Protein AF-A0AAW7CHJ3-F1 (afdb_monomer)

Radius of gyration: 22.8 Å; Cα contacts (8 Å, |Δi|>4): 284; chains: 1; bounding box: 54×44×61 Å

Organism: Heyndrickxia coagulans (NCBI:txid1398)

Solvent-accessible surface area (backbone atoms only — not comparable to full-atom values): 11882 Å² total; per-residue (Å²): 129,84,79,82,51,65,68,41,81,52,59,27,89,58,54,40,75,64,50,41,47,49,33,37,74,75,58,63,18,46,64,49,41,46,71,55,45,79,99,47,64,65,41,78,51,89,53,81,35,36,51,27,29,40,43,76,58,45,47,22,30,71,78,72,46,67,43,36,52,76,50,69,44,74,91,79,41,26,38,35,28,33,24,29,62,44,15,86,94,44,50,45,88,94,57,81,73,57,67,70,50,37,40,65,42,32,70,62,41,79,45,40,39,75,48,77,43,53,49,84,82,30,73,79,49,46,86,91,65,34,60,72,27,68,70,39,49,60,63,54,59,56,53,59,55,56,55,52,47,51,50,41,37,36,65,70,48,40,53,73,68,70,87,60,76,60,70,68,51,43,51,55,50,48,49,50,29,48,52,55,49,50,53,50,29,50,52,35,24,77,74,69,80,39,69,56,86,67,91,46,77,73,59,63,64,72,75,108

Structure (mmCIF, N/CA/C/O backbone):
data_AF-A0AAW7CHJ3-F1
#
_entry.id   AF-A0AAW7CHJ3-F1
#
loop_
_atom_site.group_PDB
_atom_site.id
_atom_site.type_symbol
_atom_site.label_atom_id
_atom_site.label_alt_id
_atom_site.label_comp_id
_atom_site.label_asym_id
_atom_site.label_entity_id
_atom_site.label_seq_id
_atom_site.pdbx_PDB_ins_code
_atom_site.Cartn_x
_atom_site.Cartn_y
_atom_site.Cartn_z
_atom_site.occupancy
_atom_site.B_iso_or_equiv
_atom_site.auth_seq_id
_atom_site.auth_comp_id
_atom_site.auth_asym_id
_atom_site.auth_atom_id
_atom_site.pdbx_PDB_model_num
ATOM 1 N N . MET A 1 1 ? -28.303 14.323 8.095 1.00 40.94 1 MET A N 1
ATOM 2 C CA . MET A 1 1 ? -28.101 13.145 7.227 1.00 40.94 1 MET A CA 1
ATOM 3 C C . MET A 1 1 ? -26.691 12.655 7.480 1.00 40.94 1 MET A C 1
ATOM 5 O O . MET A 1 1 ? -25.802 13.496 7.492 1.00 40.94 1 MET A O 1
ATOM 9 N N . ALA A 1 2 ? -26.493 11.375 7.796 1.00 54.06 2 ALA A N 1
ATOM 10 C CA . ALA A 1 2 ? -25.140 10.844 7.953 1.00 54.06 2 ALA A CA 1
ATOM 11 C C . ALA A 1 2 ? -24.418 10.962 6.604 1.00 54.06 2 ALA A C 1
ATOM 13 O O . ALA A 1 2 ? -24.991 10.589 5.581 1.00 54.06 2 ALA A O 1
ATOM 14 N N . GLU A 1 3 ? -23.219 11.544 6.592 1.00 64.38 3 GLU A N 1
ATOM 15 C CA . GLU A 1 3 ? -22.392 11.596 5.386 1.00 64.38 3 GLU A CA 1
ATOM 16 C C . GLU A 1 3 ? -22.156 10.177 4.863 1.00 64.38 3 GLU A C 1
ATOM 18 O O . GLU A 1 3 ? -21.913 9.244 5.633 1.00 64.38 3 GLU A O 1
ATOM 23 N N . GLN A 1 4 ? -22.257 10.011 3.547 1.00 74.62 4 GLN A N 1
ATOM 24 C CA . GLN A 1 4 ? -22.025 8.725 2.911 1.00 74.62 4 GLN A CA 1
ATOM 25 C C . GLN A 1 4 ? -20.540 8.361 3.034 1.00 74.62 4 GLN A C 1
ATOM 27 O O . GLN A 1 4 ? -19.660 9.125 2.640 1.00 74.62 4 GLN A O 1
ATOM 32 N N . LEU A 1 5 ? -20.260 7.191 3.609 1.00 81.56 5 LEU A N 1
ATOM 33 C CA . LEU A 1 5 ? -18.904 6.677 3.784 1.00 81.56 5 LEU A CA 1
ATOM 34 C C . LEU A 1 5 ? -18.335 6.246 2.429 1.00 81.56 5 LEU A C 1
ATOM 36 O O . LEU A 1 5 ? -18.797 5.275 1.843 1.00 81.56 5 LEU A O 1
ATOM 40 N N . SER A 1 6 ? -17.301 6.931 1.941 1.00 86.12 6 SER A N 1
ATOM 41 C CA . SER A 1 6 ? -16.671 6.567 0.661 1.00 86.12 6 SER A CA 1
ATOM 42 C C . SER A 1 6 ? -15.658 5.424 0.794 1.00 86.12 6 SER A C 1
ATOM 44 O O . SER A 1 6 ? -15.563 4.561 -0.080 1.00 86.12 6 SER A O 1
ATOM 46 N N . PHE A 1 7 ? -14.889 5.401 1.889 1.00 89.50 7 PHE A N 1
ATOM 47 C CA . PHE A 1 7 ? -13.768 4.477 2.083 1.00 89.50 7 PHE A CA 1
ATOM 48 C C . PHE A 1 7 ? -13.731 3.917 3.501 1.00 89.50 7 PHE A C 1
ATOM 50 O O . PHE A 1 7 ? -13.954 4.640 4.472 1.00 89.50 7 PHE A O 1
ATOM 57 N N . ILE A 1 8 ? -13.370 2.641 3.618 1.00 89.56 8 ILE A N 1
ATOM 58 C CA . ILE A 1 8 ? -13.157 1.956 4.893 1.00 89.56 8 ILE A CA 1
ATOM 59 C C . ILE A 1 8 ? -11.741 1.407 4.921 1.00 89.56 8 ILE A C 1
ATOM 61 O O . ILE A 1 8 ? -11.360 0.610 4.070 1.00 89.56 8 ILE A O 1
ATOM 65 N N . LEU A 1 9 ? -10.958 1.834 5.909 1.00 90.12 9 LEU A N 1
ATOM 66 C CA . LEU A 1 9 ? -9.586 1.371 6.090 1.00 90.12 9 LEU A CA 1
ATOM 67 C C . LEU A 1 9 ? -9.574 0.111 6.955 1.00 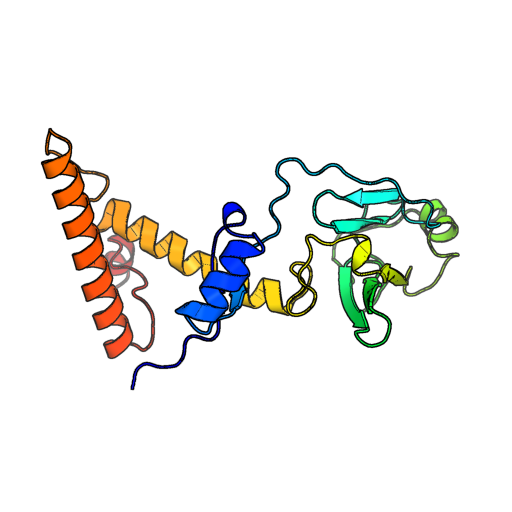90.12 9 LEU A C 1
ATOM 69 O O . LEU A 1 9 ? -10.164 0.096 8.035 1.00 90.12 9 LEU A O 1
ATOM 73 N N . ALA A 1 10 ? -8.856 -0.918 6.518 1.00 89.62 10 ALA A N 1
ATOM 74 C CA . ALA A 1 10 ? -8.697 -2.148 7.285 1.00 89.62 10 ALA A CA 1
ATOM 75 C C . ALA A 1 10 ? -7.283 -2.724 7.168 1.00 89.62 10 ALA A C 1
ATOM 77 O O . ALA A 1 10 ? -6.477 -2.315 6.330 1.00 89.62 10 ALA A O 1
ATOM 78 N N . ASP A 1 11 ? -6.975 -3.688 8.034 1.00 88.44 11 ASP A N 1
ATOM 79 C CA . ASP A 1 11 ? -5.711 -4.414 7.958 1.00 88.44 11 ASP A CA 1
ATOM 80 C C . ASP A 1 11 ? -5.683 -5.399 6.782 1.00 88.44 11 ASP A C 1
ATOM 82 O O . ASP A 1 11 ? -6.725 -5.832 6.292 1.00 88.44 11 ASP A O 1
ATOM 86 N N . GLY A 1 12 ? -4.487 -5.809 6.361 1.00 88.00 12 GLY A N 1
ATOM 87 C CA . GLY A 1 12 ? -4.307 -6.674 5.196 1.00 88.00 12 GLY A CA 1
ATOM 88 C C . GLY A 1 12 ? -5.009 -8.020 5.326 1.00 88.00 12 GLY A C 1
ATOM 89 O O . GLY A 1 12 ? -5.438 -8.583 4.329 1.00 88.00 12 GLY A O 1
ATOM 90 N N . ILE A 1 13 ? -5.227 -8.521 6.546 1.00 89.69 13 ILE A N 1
ATOM 91 C CA . ILE A 1 13 ? -5.997 -9.756 6.762 1.00 89.69 13 ILE A CA 1
ATOM 92 C C . ILE A 1 13 ? -7.433 -9.668 6.224 1.00 89.69 13 ILE A C 1
ATOM 94 O O . ILE A 1 13 ? -7.992 -10.685 5.827 1.00 89.69 13 ILE A O 1
ATOM 98 N N . TYR A 1 14 ? -8.001 -8.460 6.166 1.00 90.38 14 TYR A N 1
ATOM 99 C CA . TYR A 1 14 ? -9.338 -8.216 5.638 1.00 90.38 14 TYR A CA 1
ATOM 100 C C . TYR A 1 14 ? -9.359 -8.082 4.115 1.00 90.38 14 TYR A C 1
ATOM 102 O O . TYR A 1 14 ? -10.440 -7.992 3.541 1.00 90.38 14 TYR A O 1
ATOM 110 N N . GLN A 1 15 ? -8.203 -8.093 3.445 1.00 88.62 15 GLN A N 1
ATOM 111 C CA . GLN A 1 15 ? -8.106 -8.023 1.992 1.00 88.62 15 GLN A CA 1
ATOM 112 C C . GLN A 1 15 ? -8.518 -9.360 1.362 1.00 88.62 15 GLN A C 1
ATOM 114 O O . GLN A 1 15 ? -7.685 -10.164 0.951 1.00 88.62 15 GLN A O 1
ATOM 119 N N . THR A 1 16 ? -9.825 -9.604 1.307 1.00 87.69 16 THR A N 1
ATOM 120 C CA . THR A 1 16 ? -10.421 -10.753 0.622 1.00 87.69 16 THR A CA 1
ATOM 121 C C . THR A 1 16 ? -11.566 -10.296 -0.286 1.00 87.69 16 THR A C 1
ATOM 123 O O . THR A 1 16 ? -12.183 -9.258 -0.010 1.00 87.69 16 THR A O 1
ATOM 126 N N . PRO A 1 17 ? -11.868 -11.034 -1.370 1.00 86.69 17 PRO A N 1
ATOM 127 C CA . PRO A 1 17 ? -12.996 -10.719 -2.247 1.00 86.69 17 PRO A CA 1
ATOM 128 C C . PRO A 1 17 ? -14.333 -10.657 -1.498 1.00 86.69 17 PRO A C 1
ATOM 130 O O . PRO A 1 17 ? -15.170 -9.804 -1.786 1.00 86.69 17 PRO A O 1
ATOM 133 N N . GLU A 1 18 ? -14.516 -11.516 -0.495 1.00 90.50 18 GLU A N 1
ATOM 134 C CA . GLU A 1 18 ? -15.730 -11.577 0.319 1.00 90.50 18 GLU A CA 1
ATOM 135 C C . GLU A 1 18 ? -15.887 -10.307 1.153 1.00 90.50 18 GLU A C 1
ATOM 137 O O . GLU A 1 18 ? -16.947 -9.688 1.134 1.00 90.50 18 GLU A O 1
ATOM 142 N N . ASN A 1 19 ? -14.824 -9.868 1.832 1.00 91.50 19 ASN A N 1
ATOM 143 C CA . ASN A 1 19 ? -14.866 -8.642 2.627 1.00 91.50 19 ASN A CA 1
ATOM 144 C C . ASN A 1 19 ? -15.036 -7.400 1.748 1.00 91.50 19 ASN A C 1
ATOM 146 O O . ASN A 1 19 ? -15.768 -6.487 2.127 1.00 91.50 19 ASN A O 1
ATOM 150 N N . GLN A 1 20 ? -14.407 -7.366 0.567 1.00 88.50 20 GLN A N 1
ATOM 151 C CA . GLN A 1 20 ? -14.634 -6.307 -0.424 1.00 88.50 20 GLN A CA 1
ATOM 152 C C . GLN A 1 20 ? -16.115 -6.226 -0.809 1.00 88.50 20 GLN A C 1
ATOM 154 O O . GLN A 1 20 ? -16.699 -5.142 -0.789 1.00 88.50 20 GLN A O 1
ATOM 159 N N . LYS A 1 21 ? -16.736 -7.376 -1.094 1.00 90.25 21 LYS A N 1
ATOM 160 C CA . LYS A 1 21 ? -18.157 -7.465 -1.431 1.00 90.25 21 LYS A CA 1
ATOM 161 C C . LYS A 1 21 ? -19.048 -7.015 -0.272 1.00 90.25 21 LYS A C 1
ATOM 163 O O . LYS A 1 21 ? -19.860 -6.120 -0.456 1.00 90.25 21 LYS A O 1
ATOM 168 N N . VAL A 1 22 ? -18.850 -7.557 0.930 1.00 92.00 22 VAL A N 1
ATOM 169 C CA . VAL A 1 22 ? -19.642 -7.193 2.120 1.00 92.00 22 VAL A CA 1
ATOM 170 C C . VAL A 1 22 ? -19.528 -5.702 2.438 1.00 92.00 22 VAL A C 1
ATOM 172 O O . VAL A 1 22 ? -20.535 -5.058 2.716 1.00 92.00 22 VAL A O 1
ATOM 175 N N . THR A 1 23 ? -18.326 -5.127 2.360 1.00 91.06 23 THR A N 1
ATOM 176 C CA . THR A 1 23 ? -18.122 -3.690 2.606 1.00 91.06 23 THR A CA 1
ATOM 177 C C . THR A 1 23 ? -18.899 -2.841 1.600 1.00 91.06 23 THR A C 1
ATOM 179 O O . THR A 1 23 ? -19.554 -1.872 1.982 1.00 91.06 23 THR A O 1
ATOM 182 N N . LYS A 1 24 ? -18.881 -3.233 0.323 1.00 89.75 24 LYS A N 1
ATOM 183 C CA . LYS A 1 24 ? -19.624 -2.543 -0.731 1.00 89.75 24 LYS A CA 1
ATOM 184 C C . LYS A 1 24 ? -21.137 -2.685 -0.554 1.0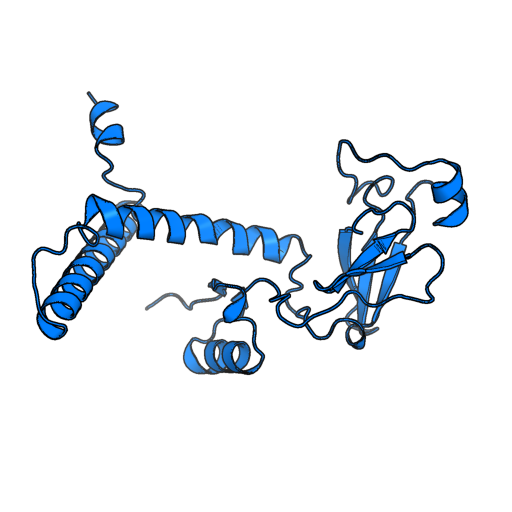0 89.75 24 LYS A C 1
ATOM 186 O O . LYS A 1 24 ? -21.846 -1.690 -0.650 1.00 89.75 24 LYS A O 1
ATOM 191 N N . ASP A 1 25 ? -21.621 -3.888 -0.267 1.00 91.06 25 ASP A N 1
ATOM 192 C CA . ASP A 1 25 ? -23.054 -4.186 -0.203 1.00 91.06 25 ASP A CA 1
ATOM 193 C C . ASP A 1 25 ? -23.708 -3.595 1.058 1.00 91.06 25 ASP A C 1
ATOM 195 O O . ASP A 1 25 ? -24.811 -3.056 0.993 1.00 91.06 25 ASP A O 1
ATOM 199 N N . VAL A 1 26 ? -23.027 -3.667 2.208 1.00 90.62 26 VAL A N 1
ATOM 200 C CA . VAL A 1 26 ? -23.579 -3.255 3.511 1.00 90.62 26 VAL A CA 1
ATOM 201 C C . VAL A 1 26 ? -23.268 -1.799 3.830 1.00 90.62 26 VAL A C 1
ATOM 203 O O . VAL A 1 26 ? -24.133 -1.070 4.310 1.00 90.62 26 VAL A O 1
ATOM 206 N N . LEU A 1 27 ? -22.024 -1.376 3.603 1.00 87.62 27 LEU A N 1
ATOM 207 C CA . LEU A 1 27 ? -21.535 -0.062 4.030 1.00 87.62 27 LEU A CA 1
ATOM 208 C C . LEU A 1 27 ? -21.473 0.938 2.874 1.00 87.62 27 LEU A C 1
ATOM 210 O O . LEU A 1 27 ? -21.157 2.100 3.111 1.00 87.62 27 LEU A O 1
ATOM 214 N N . GLN A 1 28 ? -21.779 0.498 1.644 1.00 90.81 28 GLN A N 1
ATOM 215 C CA . GLN A 1 28 ? -21.754 1.322 0.430 1.00 90.81 28 GLN A CA 1
ATOM 216 C C . GLN A 1 28 ? -20.414 2.045 0.226 1.00 90.81 28 GLN A C 1
ATOM 218 O O . GLN A 1 28 ? -20.359 3.118 -0.372 1.00 90.81 28 GLN A O 1
ATOM 223 N N . ALA A 1 29 ? -19.330 1.429 0.707 1.00 91.19 29 ALA A N 1
ATOM 224 C CA . ALA A 1 29 ? -17.990 1.996 0.753 1.00 91.19 29 ALA A CA 1
ATOM 225 C C . ALA A 1 29 ? -16.966 1.042 0.125 1.00 91.19 29 ALA A C 1
ATOM 227 O O . ALA A 1 29 ? -17.152 -0.178 0.100 1.00 91.19 29 ALA A O 1
ATOM 228 N N . LYS A 1 30 ? -15.838 1.585 -0.346 1.00 91.38 30 LYS A N 1
ATOM 229 C CA . LYS A 1 30 ? -14.710 0.778 -0.835 1.00 91.38 30 LYS A CA 1
ATOM 230 C C . LYS A 1 30 ? -13.806 0.369 0.329 1.00 91.38 30 LYS A C 1
ATOM 232 O O . LYS A 1 30 ? -13.368 1.219 1.107 1.00 91.38 30 LYS A O 1
ATOM 237 N N . LEU A 1 31 ? -13.471 -0.919 0.421 1.00 91.88 31 LEU A N 1
ATOM 238 C CA . LEU A 1 31 ? -12.491 -1.409 1.389 1.00 91.88 31 LEU A CA 1
ATOM 239 C C . LEU A 1 31 ? -11.068 -1.111 0.896 1.00 91.88 31 LEU A C 1
ATOM 241 O O . LEU A 1 31 ? -10.641 -1.561 -0.169 1.00 91.88 31 LEU A O 1
ATOM 245 N N . VAL A 1 32 ? -10.320 -0.378 1.710 1.00 93.31 32 VAL A N 1
ATOM 246 C CA . VAL A 1 32 ? -8.922 -0.011 1.500 1.00 93.31 32 VAL A CA 1
ATOM 247 C C . VAL A 1 32 ? -8.082 -0.818 2.486 1.00 93.31 32 VAL A C 1
ATOM 249 O O . VAL A 1 32 ? -7.933 -0.465 3.658 1.00 93.31 32 VAL A O 1
ATOM 252 N N . ALA A 1 33 ? -7.551 -1.938 2.006 1.00 92.69 33 ALA A N 1
ATOM 253 C CA . ALA A 1 33 ? -6.702 -2.836 2.777 1.00 92.69 33 ALA A CA 1
ATOM 254 C C . ALA A 1 33 ? -5.450 -3.197 1.963 1.00 92.69 33 ALA A C 1
ATOM 256 O O . ALA A 1 33 ? -5.546 -3.383 0.743 1.00 92.69 33 ALA A O 1
ATOM 257 N N . PRO A 1 34 ? -4.269 -3.282 2.600 1.00 93.31 34 PRO A N 1
ATOM 258 C CA . PRO A 1 34 ? -3.039 -3.630 1.913 1.00 93.31 34 PRO A CA 1
ATOM 259 C C . PRO A 1 34 ? -3.084 -5.102 1.509 1.00 93.31 34 PRO A C 1
ATOM 261 O O . PRO A 1 34 ? -3.817 -5.908 2.080 1.00 93.31 34 PRO A O 1
ATOM 264 N N . ILE A 1 35 ? -2.258 -5.469 0.539 1.00 92.62 35 ILE A N 1
ATOM 265 C CA . ILE A 1 35 ? -2.183 -6.849 0.063 1.00 92.62 35 ILE A CA 1
ATOM 266 C C . ILE A 1 35 ? -1.689 -7.753 1.190 1.00 92.62 35 ILE A C 1
ATOM 268 O O . ILE A 1 35 ? -0.641 -7.488 1.784 1.00 92.62 35 ILE A O 1
ATOM 272 N N . ASN A 1 36 ? -2.408 -8.848 1.446 1.00 91.00 36 ASN A N 1
ATOM 273 C CA . ASN A 1 36 ? -1.961 -9.878 2.374 1.00 91.00 36 ASN A CA 1
ATOM 274 C C . ASN A 1 36 ? -0.963 -10.824 1.684 1.00 91.00 36 ASN A C 1
ATOM 276 O O . ASN A 1 36 ? -1.363 -11.607 0.814 1.00 91.00 36 ASN A O 1
ATOM 280 N N . PRO A 1 37 ? 0.329 -10.811 2.063 1.00 88.12 37 PRO A N 1
ATOM 281 C CA . PRO A 1 37 ? 1.321 -11.687 1.454 1.00 88.12 37 PRO A CA 1
ATOM 282 C C . PRO A 1 37 ? 1.287 -13.114 2.019 1.00 88.12 37 PRO A C 1
ATOM 284 O O . PRO A 1 37 ? 2.067 -13.958 1.574 1.00 88.12 37 PRO A O 1
ATOM 287 N N . ARG A 1 38 ? 0.458 -13.397 3.035 1.00 85.25 38 ARG A N 1
ATOM 288 C CA . ARG A 1 38 ? 0.415 -14.715 3.677 1.00 85.25 38 ARG A CA 1
ATOM 289 C C . ARG A 1 38 ? 0.100 -15.786 2.630 1.00 85.25 38 ARG A C 1
ATOM 291 O O . ARG A 1 38 ? -0.812 -15.627 1.827 1.00 85.25 38 ARG A O 1
ATOM 298 N N . ASN A 1 39 ? 0.883 -16.864 2.638 1.00 85.38 39 ASN A N 1
ATOM 299 C CA . ASN A 1 39 ? 0.811 -17.980 1.685 1.00 85.38 39 ASN A CA 1
ATOM 300 C C . ASN A 1 39 ? 1.123 -17.628 0.215 1.00 85.38 39 ASN A C 1
ATOM 302 O O . ASN A 1 39 ? 0.925 -18.469 -0.660 1.00 85.38 39 ASN A O 1
ATOM 306 N N . ARG A 1 40 ? 1.646 -16.430 -0.082 1.00 88.00 40 ARG A N 1
ATOM 307 C CA . ARG A 1 40 ? 2.079 -16.044 -1.434 1.00 88.00 40 ARG A CA 1
ATOM 308 C C . ARG A 1 40 ? 3.596 -16.145 -1.564 1.00 88.00 40 ARG A C 1
ATOM 310 O O . ARG A 1 40 ? 4.336 -15.749 -0.664 1.00 88.00 40 ARG A O 1
ATOM 317 N N . LYS A 1 41 ? 4.049 -16.662 -2.705 1.00 91.69 41 LYS A N 1
ATOM 318 C CA . LYS A 1 41 ? 5.465 -16.753 -3.078 1.00 91.69 41 LYS A CA 1
ATOM 319 C C . LYS A 1 41 ? 5.771 -15.765 -4.196 1.00 91.69 41 LYS A C 1
ATOM 321 O O . LYS A 1 41 ? 4.874 -15.386 -4.950 1.00 91.69 41 LYS A O 1
ATOM 326 N N . ASP A 1 42 ? 7.033 -15.372 -4.287 1.00 93.88 42 ASP A N 1
ATOM 327 C CA . ASP A 1 42 ? 7.536 -14.655 -5.452 1.00 93.88 42 ASP A CA 1
ATOM 328 C C . ASP A 1 42 ? 7.381 -15.551 -6.693 1.00 93.88 42 ASP A C 1
ATOM 330 O O . ASP A 1 42 ? 7.599 -16.763 -6.624 1.00 93.88 42 ASP A O 1
ATOM 334 N N . LYS A 1 43 ? 6.983 -14.956 -7.817 1.00 92.31 43 LYS A N 1
ATOM 335 C CA . LYS A 1 43 ? 6.849 -15.638 -9.104 1.00 92.31 43 LYS A CA 1
ATOM 336 C C . LYS A 1 43 ? 8.017 -15.217 -10.000 1.00 92.31 43 LYS A C 1
ATOM 338 O O . LYS A 1 43 ? 8.155 -14.013 -10.236 1.00 92.31 43 LYS A O 1
ATOM 343 N N . PRO A 1 44 ? 8.852 -16.144 -10.501 1.00 91.25 44 PRO A N 1
ATOM 344 C CA . PRO A 1 44 ? 9.814 -15.795 -11.538 1.00 91.25 44 PRO A CA 1
ATOM 345 C C . PRO A 1 44 ? 9.061 -15.332 -12.788 1.00 91.25 44 PRO A C 1
ATOM 347 O O . PRO A 1 44 ? 7.907 -15.709 -13.006 1.00 91.25 44 PRO A O 1
ATOM 350 N N . THR A 1 45 ? 9.706 -14.506 -13.602 1.00 90.00 45 THR A N 1
ATOM 351 C CA . THR A 1 45 ? 9.145 -14.060 -14.878 1.00 90.00 45 THR A CA 1
ATOM 352 C C . THR A 1 45 ? 10.124 -14.331 -16.007 1.00 90.00 45 THR A C 1
ATOM 354 O O . THR A 1 45 ? 11.332 -14.370 -15.801 1.00 90.00 45 THR A O 1
ATOM 357 N N . THR A 1 46 ? 9.592 -14.533 -17.207 1.00 89.19 46 THR A N 1
ATOM 358 C CA . THR A 1 46 ? 10.373 -14.625 -18.447 1.00 89.19 46 THR A CA 1
ATOM 359 C C . THR A 1 46 ? 10.577 -13.254 -19.093 1.00 89.19 46 THR A C 1
ATOM 361 O O . THR A 1 46 ? 11.244 -13.141 -20.120 1.00 89.19 46 THR A O 1
ATOM 364 N N . ALA A 1 47 ? 9.997 -12.197 -18.514 1.00 90.62 47 ALA A N 1
ATOM 365 C CA . ALA A 1 47 ? 10.133 -10.845 -19.021 1.00 90.62 47 ALA A CA 1
ATOM 366 C C . ALA A 1 47 ? 11.580 -10.357 -18.883 1.00 90.62 47 ALA A C 1
ATOM 368 O O . ALA A 1 47 ? 12.101 -10.207 -17.780 1.00 90.62 47 ALA A O 1
ATOM 369 N N . TRP A 1 48 ? 12.197 -10.040 -20.020 1.00 90.88 48 TRP A N 1
ATOM 370 C CA . TRP A 1 48 ? 13.541 -9.469 -20.089 1.00 90.88 48 TRP A CA 1
ATOM 371 C C . TRP A 1 48 ? 13.713 -8.289 -19.114 1.00 90.88 48 TRP A C 1
ATOM 373 O O . TRP A 1 48 ? 12.827 -7.443 -19.011 1.00 90.88 48 TRP A O 1
ATOM 383 N N . GLY A 1 49 ? 14.828 -8.225 -18.383 1.00 91.62 49 GLY A N 1
ATOM 384 C CA . GLY A 1 49 ? 15.123 -7.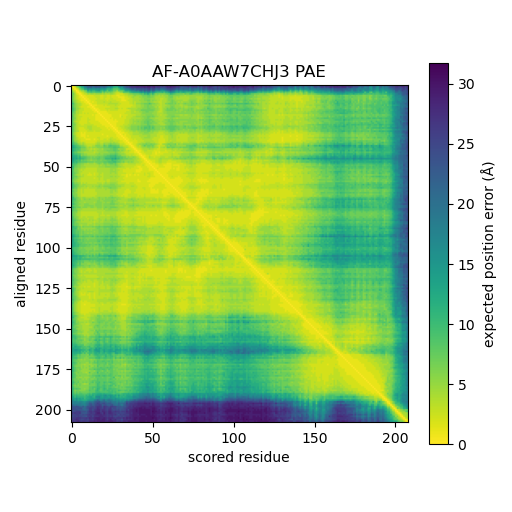147 -17.427 1.00 91.62 49 GLY A CA 1
ATOM 385 C C . GLY A 1 49 ? 14.307 -7.159 -16.124 1.00 91.62 49 GLY A C 1
ATOM 386 O O . GLY A 1 49 ? 14.549 -6.320 -15.250 1.00 91.62 49 GLY A O 1
ATOM 387 N N . ILE A 1 50 ? 13.374 -8.102 -15.954 1.00 95.94 50 ILE A N 1
ATOM 388 C CA . ILE A 1 50 ? 12.617 -8.314 -14.717 1.00 95.94 50 ILE A CA 1
ATOM 389 C C . ILE A 1 50 ? 13.043 -9.651 -14.113 1.00 95.94 50 ILE A C 1
ATOM 391 O O . ILE A 1 50 ? 12.944 -10.689 -14.750 1.00 95.94 50 ILE A O 1
ATOM 395 N N . GLU A 1 51 ? 13.508 -9.627 -12.869 1.00 95.50 51 GLU A N 1
ATOM 396 C CA . GLU A 1 51 ? 13.937 -10.831 -12.153 1.00 95.50 51 GLU A CA 1
ATOM 397 C C . GLU A 1 51 ? 12.720 -11.661 -11.723 1.00 95.50 51 GLU A C 1
ATOM 399 O O . GLU A 1 51 ? 12.646 -12.874 -11.922 1.00 95.50 51 GLU A O 1
ATOM 404 N N . LYS A 1 52 ? 11.737 -10.994 -11.110 1.00 96.38 52 LYS A N 1
ATOM 405 C CA . LYS A 1 52 ? 10.569 -11.644 -10.511 1.00 96.38 52 LYS A CA 1
ATOM 406 C C . LYS A 1 52 ? 9.438 -10.667 -10.246 1.00 96.38 52 LYS A C 1
ATOM 408 O O . LYS A 1 52 ? 9.635 -9.458 -10.166 1.00 96.38 52 LYS A O 1
ATOM 413 N N . ILE A 1 53 ? 8.252 -11.210 -10.018 1.00 96.38 53 ILE A N 1
ATOM 414 C CA . ILE A 1 53 ? 7.130 -10.512 -9.396 1.00 96.38 53 ILE A CA 1
ATOM 415 C C . ILE A 1 53 ? 7.097 -10.954 -7.937 1.00 96.38 53 ILE A C 1
ATOM 417 O O . ILE A 1 53 ? 6.968 -12.143 -7.642 1.00 96.38 53 ILE A O 1
ATOM 421 N N . ASN A 1 54 ? 7.239 -10.014 -7.009 1.00 95.25 54 ASN A N 1
ATOM 422 C CA . ASN A 1 54 ? 7.255 -10.356 -5.592 1.00 95.25 54 ASN A CA 1
ATOM 423 C C . ASN A 1 54 ? 5.869 -10.829 -5.105 1.00 95.25 54 ASN A C 1
ATOM 425 O O . ASN A 1 54 ? 4.845 -10.641 -5.766 1.00 95.25 54 ASN A O 1
ATOM 429 N N . ARG A 1 55 ? 5.810 -11.385 -3.894 1.00 93.88 55 ARG A N 1
ATOM 430 C CA . ARG A 1 55 ? 4.562 -11.835 -3.247 1.00 93.88 55 ARG A CA 1
ATOM 431 C C . ARG A 1 55 ? 3.457 -10.770 -3.116 1.00 93.88 55 ARG A C 1
ATOM 433 O O . ARG A 1 55 ? 2.302 -11.124 -2.889 1.00 93.88 55 ARG A O 1
ATOM 440 N N . TYR A 1 56 ? 3.798 -9.485 -3.234 1.00 93.56 56 TYR A N 1
ATOM 441 C CA . TYR A 1 56 ? 2.854 -8.364 -3.219 1.00 93.56 56 TYR A CA 1
ATOM 442 C C . TYR A 1 56 ? 2.343 -8.000 -4.622 1.00 93.56 56 TYR A C 1
ATOM 444 O O . TYR A 1 56 ? 1.461 -7.163 -4.749 1.00 93.56 56 TYR A O 1
ATOM 452 N N . GLY A 1 57 ? 2.844 -8.630 -5.685 1.00 93.88 57 GLY A N 1
ATOM 453 C CA . GLY A 1 57 ? 2.485 -8.303 -7.066 1.00 93.88 57 GLY A CA 1
ATOM 454 C C . GLY A 1 57 ? 3.281 -7.144 -7.668 1.00 93.88 57 GLY A C 1
ATOM 455 O O . GLY A 1 57 ? 2.879 -6.616 -8.695 1.00 93.88 57 GLY A O 1
ATOM 456 N N . THR A 1 58 ? 4.395 -6.732 -7.059 1.00 96.06 58 THR A N 1
ATOM 457 C CA . THR A 1 58 ? 5.277 -5.701 -7.630 1.00 96.06 58 THR A CA 1
ATOM 458 C C . THR A 1 58 ? 6.409 -6.367 -8.420 1.00 96.06 58 THR A C 1
ATOM 460 O O . THR A 1 58 ? 7.077 -7.252 -7.870 1.00 96.06 58 THR A O 1
ATOM 463 N N . PRO A 1 59 ? 6.677 -5.957 -9.671 1.00 97.00 59 PRO A N 1
ATOM 464 C CA . PRO A 1 59 ? 7.827 -6.444 -10.420 1.00 97.00 59 PRO A CA 1
ATOM 465 C C . PRO A 1 59 ? 9.138 -5.893 -9.842 1.00 97.00 59 PRO A C 1
ATOM 467 O O . PRO A 1 59 ? 9.228 -4.727 -9.448 1.00 97.00 59 PRO A O 1
ATOM 470 N N . ILE A 1 60 ? 10.152 -6.753 -9.788 1.00 97.06 60 ILE A N 1
ATOM 471 C CA . ILE A 1 60 ? 11.517 -6.465 -9.345 1.00 97.06 60 ILE A CA 1
ATOM 472 C C . ILE A 1 60 ? 12.427 -6.553 -10.567 1.00 97.06 60 ILE A C 1
ATOM 474 O O . ILE A 1 60 ? 12.432 -7.576 -11.251 1.00 97.06 60 ILE A O 1
ATOM 478 N N . CYS A 1 61 ? 13.174 -5.492 -10.870 1.00 96.06 61 CYS A N 1
ATOM 479 C CA . CYS A 1 61 ? 14.125 -5.53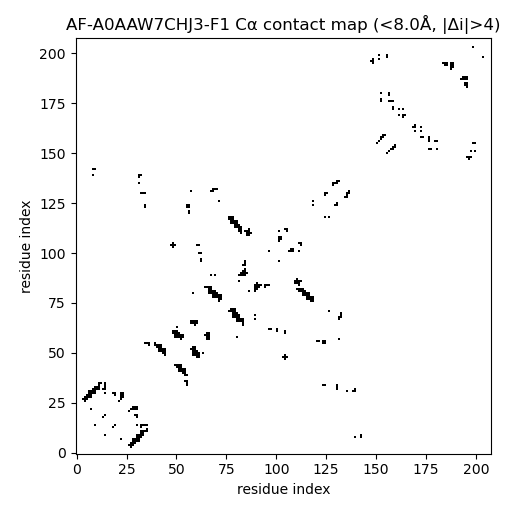0 -11.982 1.00 96.06 61 CYS A CA 1
ATOM 480 C C . CYS A 1 61 ? 15.374 -6.354 -11.630 1.00 96.06 61 CYS A C 1
ATOM 482 O O . CYS A 1 61 ? 15.634 -6.613 -10.460 1.00 96.06 61 CYS A O 1
ATOM 484 N N . ILE A 1 62 ? 16.195 -6.691 -12.626 1.00 95.50 62 ILE A N 1
ATOM 485 C CA . ILE A 1 62 ? 17.464 -7.424 -12.422 1.00 95.50 62 ILE A CA 1
ATOM 486 C C . ILE A 1 62 ? 18.485 -6.705 -11.516 1.00 95.50 62 ILE A C 1
ATOM 488 O O . ILE A 1 62 ? 19.428 -7.319 -11.033 1.00 95.50 62 ILE A O 1
ATOM 492 N N . SER A 1 63 ? 18.297 -5.409 -11.242 1.00 94.38 63 SER A N 1
ATOM 493 C CA . SER A 1 63 ? 19.077 -4.662 -10.240 1.00 94.38 63 SER A CA 1
ATOM 494 C C . SER A 1 63 ? 18.505 -4.752 -8.821 1.00 94.38 63 SER A C 1
ATOM 496 O O . SER A 1 63 ? 18.954 -4.018 -7.947 1.00 94.38 63 SER A O 1
ATOM 498 N N . GLY A 1 64 ? 17.486 -5.583 -8.585 1.00 94.81 64 GLY A N 1
ATOM 499 C CA . GLY A 1 64 ? 16.836 -5.757 -7.284 1.00 94.81 64 GLY A CA 1
ATOM 500 C C . GLY A 1 64 ? 15.858 -4.642 -6.892 1.00 94.81 64 GLY A C 1
ATOM 501 O O . GLY A 1 64 ? 15.303 -4.669 -5.792 1.00 94.81 64 GLY A O 1
ATOM 502 N N . HIS A 1 65 ? 15.605 -3.666 -7.771 1.00 96.12 65 HIS A N 1
ATOM 503 C CA . HIS A 1 65 ? 14.727 -2.532 -7.463 1.00 96.12 65 HIS A CA 1
ATOM 504 C C . HIS A 1 65 ? 13.257 -2.865 -7.709 1.00 96.12 65 HIS A C 1
ATOM 506 O O . HIS A 1 65 ? 12.890 -3.382 -8.768 1.00 96.12 65 HIS A O 1
ATOM 512 N N . LYS A 1 66 ? 12.399 -2.506 -6.747 1.00 96.25 66 LYS A N 1
ATOM 513 C CA . LYS A 1 66 ? 10.938 -2.549 -6.903 1.00 96.25 66 LYS A CA 1
ATOM 514 C C . LYS A 1 66 ? 10.514 -1.492 -7.912 1.00 96.25 66 LYS A C 1
ATOM 516 O O . LYS A 1 66 ? 10.794 -0.318 -7.705 1.00 96.25 66 LYS A O 1
ATOM 521 N N . MET A 1 67 ? 9.841 -1.892 -8.983 1.00 96.25 67 MET A N 1
ATOM 522 C CA . MET A 1 67 ? 9.316 -0.913 -9.930 1.00 96.25 67 MET A CA 1
ATOM 523 C C . MET A 1 67 ? 8.133 -0.144 -9.338 1.00 96.25 67 MET A C 1
ATOM 525 O O . MET A 1 67 ? 7.351 -0.693 -8.560 1.00 96.25 67 MET A O 1
ATOM 529 N N . GLU A 1 68 ? 7.980 1.106 -9.759 1.00 95.88 68 GLU A N 1
ATOM 530 C CA . GLU A 1 68 ? 6.943 2.015 -9.270 1.00 95.88 68 GLU A CA 1
ATOM 531 C C . GLU A 1 68 ? 5.687 1.910 -10.137 1.00 95.88 68 GLU A C 1
ATOM 533 O O . GLU A 1 68 ? 5.787 1.932 -11.365 1.00 95.88 68 GLU A O 1
ATOM 538 N N . LEU A 1 69 ? 4.498 1.807 -9.537 1.00 95.69 69 LEU A N 1
ATOM 539 C CA . LEU A 1 69 ? 3.256 1.793 -10.310 1.00 95.69 69 LEU A CA 1
ATOM 540 C C . LEU A 1 69 ? 2.912 3.213 -10.770 1.00 95.69 69 LEU A C 1
ATOM 542 O O . LEU A 1 69 ? 2.549 4.075 -9.970 1.00 95.69 69 LEU A O 1
ATOM 546 N N . ARG A 1 70 ? 2.944 3.451 -12.082 1.00 93.81 70 ARG A N 1
ATOM 547 C CA . ARG A 1 70 ? 2.587 4.752 -12.660 1.00 93.81 70 ARG A CA 1
ATOM 548 C C . ARG A 1 70 ? 1.088 4.900 -12.899 1.00 93.81 70 ARG A C 1
ATOM 550 O O . ARG A 1 70 ? 0.564 6.009 -12.787 1.00 93.81 70 ARG A O 1
ATOM 557 N N . GLY A 1 71 ? 0.422 3.808 -13.255 1.00 92.69 71 GLY A N 1
ATOM 558 C CA . GLY A 1 71 ? -1.000 3.788 -13.572 1.00 92.69 71 GLY A CA 1
ATOM 559 C C . GLY A 1 71 ? -1.447 2.441 -14.125 1.00 92.69 71 GLY A C 1
ATOM 560 O O . GLY A 1 71 ? -0.692 1.467 -14.112 1.00 92.69 71 GLY A O 1
ATOM 561 N N .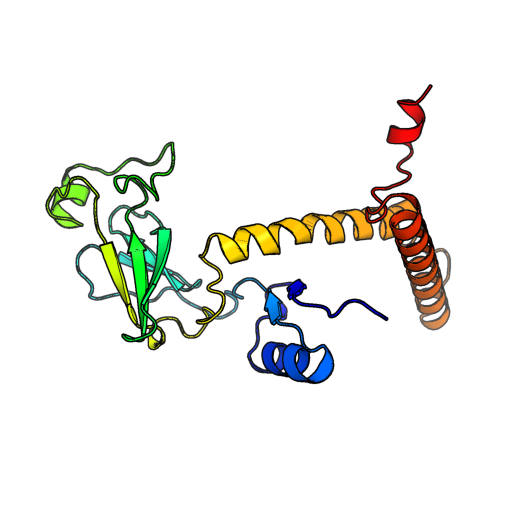 SER A 1 72 ? -2.675 2.397 -14.624 1.00 93.75 72 SER A N 1
ATOM 562 C CA . SER A 1 72 ? -3.249 1.233 -15.289 1.00 93.75 72 SER A CA 1
ATOM 563 C C . SER A 1 72 ? -3.946 1.643 -16.583 1.00 93.75 72 SER A C 1
ATOM 565 O O . SER A 1 72 ? -4.609 2.676 -16.649 1.00 93.75 72 SER A O 1
ATOM 567 N N . ASP A 1 73 ? -3.774 0.825 -17.611 1.00 94.00 73 ASP A N 1
ATOM 568 C CA . ASP A 1 73 ? -4.516 0.869 -18.862 1.00 94.00 73 ASP A CA 1
ATOM 569 C C . ASP A 1 73 ? -5.697 -0.101 -18.732 1.00 94.00 73 ASP A C 1
ATOM 571 O O . ASP A 1 73 ? -5.524 -1.321 -18.746 1.00 94.00 73 ASP A O 1
ATOM 575 N N . ARG A 1 74 ? -6.898 0.446 -18.521 1.00 90.25 74 ARG A N 1
ATOM 576 C CA . ARG A 1 74 ? -8.110 -0.356 -18.299 1.00 90.25 74 ARG A CA 1
ATOM 577 C C . ARG A 1 74 ? -8.648 -0.979 -19.581 1.00 90.25 74 ARG A C 1
ATOM 579 O O . ARG A 1 74 ? -9.275 -2.027 -19.497 1.00 90.25 74 ARG A O 1
ATOM 586 N N . GLU A 1 75 ? -8.394 -0.367 -20.735 1.00 92.00 75 GLU A N 1
ATOM 587 C CA . GLU A 1 75 ? -8.825 -0.908 -22.027 1.00 92.00 75 GLU A CA 1
ATOM 588 C C . GLU A 1 75 ? -8.034 -2.171 -22.367 1.00 92.00 75 GLU A C 1
ATOM 590 O O . GLU A 1 75 ? -8.595 -3.141 -22.868 1.00 92.00 75 GLU A O 1
ATOM 595 N N . LYS A 1 76 ? -6.736 -2.179 -22.041 1.00 92.88 76 LYS A N 1
ATOM 596 C CA . LYS A 1 76 ? -5.853 -3.330 -22.279 1.00 92.88 76 LYS A CA 1
ATOM 597 C C . LYS A 1 76 ? -5.748 -4.291 -21.103 1.00 92.88 76 LYS A C 1
ATOM 599 O O . LYS A 1 76 ? -5.154 -5.350 -21.255 1.00 92.88 76 LYS A O 1
ATOM 604 N N . GLY A 1 77 ? -6.286 -3.929 -19.940 1.00 94.94 77 GLY A N 1
ATOM 605 C CA . GLY A 1 77 ? -6.202 -4.752 -18.736 1.00 94.94 77 GLY A CA 1
ATOM 606 C C . GLY A 1 77 ? -4.788 -4.833 -18.149 1.00 94.94 77 GLY A C 1
ATOM 607 O O . GLY A 1 77 ? -4.383 -5.898 -17.688 1.00 94.94 77 GLY A O 1
ATOM 608 N N . GLN A 1 78 ? -4.012 -3.742 -18.202 1.00 96.38 78 GLN A N 1
ATOM 609 C CA . GLN A 1 78 ? -2.583 -3.744 -17.864 1.00 96.38 78 GLN A CA 1
ATOM 610 C C . GLN A 1 78 ? -2.199 -2.711 -16.804 1.00 96.38 78 GLN A C 1
ATOM 612 O O . GLN A 1 78 ? -2.585 -1.547 -16.863 1.00 96.38 78 GLN A O 1
ATOM 617 N N . TYR A 1 79 ? -1.350 -3.102 -15.859 1.00 96.56 79 TYR A N 1
ATOM 618 C CA . TYR A 1 79 ? -0.601 -2.192 -14.999 1.00 96.56 79 TYR A CA 1
ATOM 619 C C . TYR A 1 79 ? 0.635 -1.659 -15.724 1.00 96.56 79 TYR A C 1
ATOM 621 O O . TYR A 1 79 ? 1.292 -2.386 -16.469 1.00 96.56 79 TYR A O 1
ATOM 629 N N . ILE A 1 80 ? 0.982 -0.398 -15.470 1.00 96.25 80 ILE A N 1
ATOM 630 C CA . ILE A 1 80 ? 2.159 0.268 -16.030 1.00 96.25 80 ILE A CA 1
ATOM 631 C C . ILE A 1 80 ? 3.129 0.572 -14.892 1.00 96.25 80 ILE A C 1
ATOM 633 O O . ILE A 1 80 ? 2.890 1.468 -14.082 1.00 96.25 80 ILE A O 1
ATOM 637 N N . TYR A 1 81 ? 4.237 -0.158 -14.861 1.00 96.56 81 TYR A N 1
ATOM 638 C CA . TYR A 1 81 ? 5.323 0.013 -13.906 1.00 96.56 81 TYR A CA 1
ATOM 639 C C . TYR A 1 81 ? 6.510 0.735 -14.542 1.00 96.56 81 TYR A C 1
ATOM 641 O O . TYR A 1 81 ? 6.843 0.494 -15.702 1.00 96.56 81 TYR A O 1
ATOM 649 N N . THR A 1 82 ? 7.187 1.598 -13.791 1.00 96.56 82 THR A N 1
ATOM 650 C CA . THR A 1 82 ? 8.332 2.377 -14.278 1.00 96.56 82 THR A CA 1
ATOM 651 C C . THR A 1 82 ? 9.565 2.210 -13.395 1.00 96.56 82 THR A C 1
ATOM 653 O O . THR A 1 82 ? 9.493 1.818 -12.228 1.00 96.56 82 THR A O 1
ATOM 656 N N . CYS A 1 83 ? 10.735 2.454 -13.985 1.00 96.44 83 CYS A N 1
ATOM 657 C CA . CYS A 1 83 ? 12.017 2.351 -13.301 1.00 96.44 83 CYS A CA 1
ATOM 658 C C . CYS A 1 83 ? 12.150 3.410 -12.190 1.00 96.44 83 CYS A C 1
ATOM 660 O O . CYS A 1 83 ? 12.089 4.600 -12.499 1.00 96.44 83 CYS A O 1
ATOM 662 N N . PRO A 1 84 ? 12.438 3.024 -10.935 1.00 96.06 84 PRO A N 1
ATOM 663 C CA . PRO A 1 84 ? 12.527 3.972 -9.827 1.00 96.06 84 PRO A CA 1
ATOM 664 C C . PRO A 1 84 ? 13.866 4.731 -9.777 1.00 96.06 84 PRO A C 1
ATOM 666 O O . PRO A 1 84 ? 14.061 5.579 -8.918 1.00 96.06 84 PRO A O 1
ATOM 669 N N . VAL A 1 85 ? 14.818 4.425 -10.667 1.00 95.75 85 VAL A N 1
ATOM 670 C CA . VAL A 1 85 ? 16.149 5.066 -10.689 1.00 95.75 85 VAL A CA 1
ATOM 671 C C . VAL A 1 85 ? 16.208 6.198 -11.715 1.00 95.75 85 VAL A C 1
ATOM 673 O O . VAL A 1 85 ? 16.731 7.276 -11.438 1.00 95.75 85 VAL A O 1
ATOM 676 N N . PHE A 1 86 ? 15.668 5.953 -12.910 1.00 94.56 86 PHE A N 1
ATOM 677 C CA . PHE A 1 86 ? 15.848 6.835 -14.067 1.00 94.56 86 PHE A CA 1
ATOM 678 C C . PHE A 1 86 ? 14.570 7.547 -14.509 1.00 94.56 86 PHE A C 1
ATOM 680 O O . PHE A 1 86 ? 14.648 8.601 -15.137 1.00 94.56 86 PHE A O 1
ATOM 687 N N . HIS A 1 87 ? 13.388 7.009 -14.199 1.00 94.88 87 HIS A N 1
ATOM 688 C CA . HIS A 1 87 ? 12.149 7.599 -14.688 1.00 94.88 87 HIS A CA 1
ATOM 689 C C . HIS A 1 87 ? 11.846 8.908 -13.931 1.00 94.88 87 HIS A C 1
ATOM 691 O O . HIS A 1 87 ? 11.678 8.860 -12.713 1.00 94.88 87 HIS A O 1
ATOM 697 N N . PRO A 1 88 ? 11.684 10.064 -14.604 1.00 91.06 88 PRO A N 1
ATOM 698 C CA . PRO A 1 88 ? 11.587 11.372 -13.940 1.00 91.06 88 PRO A CA 1
ATOM 699 C C . PRO A 1 88 ? 10.504 11.467 -12.859 1.00 91.06 88 PRO A C 1
ATOM 701 O O . PRO A 1 88 ? 10.727 12.042 -11.801 1.00 91.06 88 PRO A O 1
ATOM 704 N N . ASN A 1 89 ? 9.344 10.848 -13.099 1.00 88.75 89 ASN A N 1
ATOM 705 C CA . ASN A 1 89 ? 8.191 10.907 -12.190 1.00 88.75 89 ASN A CA 1
ATOM 706 C C . ASN A 1 89 ? 8.124 9.755 -11.177 1.00 88.75 89 ASN A C 1
ATOM 708 O O . ASN A 1 89 ? 7.156 9.667 -10.431 1.00 88.75 89 ASN A O 1
ATOM 712 N N . ALA A 1 90 ? 9.086 8.834 -11.213 1.00 90.25 90 ALA A N 1
ATOM 713 C CA . ALA A 1 90 ? 9.152 7.694 -10.296 1.00 90.25 90 ALA A CA 1
ATOM 714 C C . ALA A 1 90 ? 10.523 7.579 -9.617 1.00 90.25 90 ALA A C 1
ATOM 716 O O . ALA A 1 90 ? 10.784 6.606 -8.916 1.00 90.25 90 ALA A O 1
ATOM 717 N N . LYS A 1 91 ? 11.403 8.559 -9.846 1.00 92.44 91 LYS A N 1
ATOM 718 C CA . LYS A 1 91 ? 12.759 8.569 -9.325 1.00 92.44 91 LYS A CA 1
ATOM 719 C C . LYS A 1 91 ? 12.724 8.635 -7.802 1.00 92.44 91 LYS A C 1
ATOM 721 O O . LYS A 1 91 ? 12.142 9.555 -7.236 1.00 92.44 91 LYS A O 1
ATOM 726 N N . GLN A 1 92 ? 13.382 7.679 -7.164 1.00 91.62 92 GLN A N 1
ATOM 727 C CA . GLN A 1 92 ? 13.569 7.627 -5.723 1.00 91.62 92 GLN A CA 1
ATOM 728 C C . GLN A 1 92 ? 15.013 8.008 -5.395 1.00 91.62 92 GLN A C 1
ATOM 730 O O . GLN A 1 92 ? 15.961 7.566 -6.051 1.00 91.62 92 GLN A O 1
ATOM 735 N N . GLU A 1 93 ? 15.184 8.860 -4.389 1.00 90.75 93 GLU A N 1
ATOM 736 C CA . GLU A 1 93 ? 16.507 9.269 -3.928 1.00 90.75 93 GLU A CA 1
ATOM 737 C C . GLU A 1 93 ? 17.261 8.088 -3.304 1.00 90.75 93 GLU A C 1
ATOM 739 O O . GLU A 1 93 ? 16.676 7.212 -2.670 1.00 90.75 93 GLU A O 1
ATOM 744 N N . GLY A 1 94 ? 18.580 8.053 -3.501 1.00 90.12 94 GLY A N 1
ATOM 745 C CA . GLY A 1 94 ? 19.447 7.013 -2.942 1.00 90.12 94 GLY A CA 1
ATOM 746 C C . GLY A 1 94 ? 19.464 5.685 -3.705 1.00 90.12 94 GLY A C 1
ATOM 747 O O . GLY A 1 94 ? 20.299 4.838 -3.393 1.00 90.12 94 GLY A O 1
ATOM 748 N N . LEU A 1 95 ? 18.622 5.493 -4.728 1.00 93.12 95 LEU A N 1
ATOM 749 C CA . LEU A 1 95 ? 18.723 4.321 -5.599 1.00 93.12 95 LEU A CA 1
ATOM 750 C C . LEU A 1 95 ? 19.751 4.535 -6.713 1.00 93.12 95 LEU A C 1
ATOM 752 O O . LEU A 1 95 ? 19.762 5.560 -7.395 1.00 93.12 95 LEU A O 1
ATOM 756 N N . THR A 1 96 ? 20.583 3.523 -6.943 1.00 92.94 96 THR A N 1
ATOM 757 C CA . THR A 1 96 ? 21.578 3.493 -8.020 1.00 92.94 96 THR A CA 1
ATOM 758 C C . THR A 1 96 ? 21.416 2.227 -8.855 1.00 92.94 96 THR A C 1
ATOM 760 O O . THR A 1 96 ? 20.979 1.186 -8.365 1.00 92.94 96 THR A O 1
ATOM 763 N N . CYS A 1 97 ? 21.734 2.305 -10.146 1.00 93.88 97 CYS A N 1
ATOM 764 C CA . CYS A 1 97 ? 21.686 1.160 -11.051 1.00 93.88 97 CYS A CA 1
ATOM 765 C C . CYS A 1 97 ? 23.075 0.948 -11.666 1.00 93.88 97 CYS A C 1
ATOM 767 O O . CYS A 1 97 ? 23.598 1.894 -12.262 1.00 93.88 97 CYS A O 1
ATOM 769 N N . PRO A 1 98 ? 23.674 -0.252 -11.551 1.00 93.50 98 PRO A N 1
ATOM 770 C CA . PRO A 1 98 ? 24.917 -0.566 -12.249 1.00 93.50 98 PRO A CA 1
ATOM 771 C C . PRO A 1 98 ? 24.764 -0.386 -13.763 1.00 93.50 98 PRO A C 1
ATOM 773 O O . PRO A 1 98 ? 23.732 -0.754 -14.322 1.00 93.50 98 PRO A O 1
ATOM 776 N N . LEU A 1 99 ? 25.800 0.123 -14.439 1.00 90.75 99 LEU A N 1
ATOM 777 C CA . LEU A 1 99 ? 25.769 0.343 -15.894 1.00 90.75 99 LEU A CA 1
ATOM 778 C C . LEU A 1 99 ? 25.493 -0.949 -16.677 1.00 90.75 99 LEU A C 1
ATOM 780 O O . LEU A 1 99 ? 24.713 -0.927 -17.625 1.00 90.75 99 LEU A O 1
ATOM 784 N N . ALA A 1 100 ? 26.066 -2.077 -16.241 1.00 92.69 100 ALA A N 1
ATOM 785 C CA . ALA A 1 100 ? 25.811 -3.388 -16.841 1.00 92.69 100 ALA A CA 1
ATOM 786 C C . ALA A 1 100 ? 24.315 -3.743 -16.791 1.00 92.69 100 ALA A C 1
ATOM 788 O O . ALA A 1 100 ? 23.705 -4.022 -17.820 1.00 92.69 100 ALA A O 1
ATOM 789 N N . ASN A 1 101 ? 23.692 -3.608 -15.619 1.00 93.31 101 ASN A N 1
ATOM 790 C CA . ASN A 1 101 ? 22.266 -3.871 -15.459 1.00 93.31 101 ASN A CA 1
ATOM 791 C C . ASN A 1 101 ? 21.395 -2.821 -16.160 1.00 93.31 101 ASN A C 1
ATOM 793 O O . ASN A 1 101 ? 20.280 -3.125 -16.561 1.00 93.31 101 ASN A O 1
ATOM 797 N N . HIS A 1 102 ? 21.852 -1.575 -16.308 1.00 91.88 102 HIS A N 1
ATOM 798 C CA . HIS A 1 102 ? 21.132 -0.544 -17.065 1.00 91.88 102 HIS A CA 1
ATOM 799 C C . HIS A 1 102 ? 21.102 -0.868 -18.568 1.00 91.88 102 HIS A C 1
ATOM 801 O O . HIS A 1 102 ? 20.055 -0.725 -19.208 1.00 91.88 102 HIS A O 1
ATOM 807 N N . ALA A 1 103 ? 22.210 -1.379 -19.112 1.00 91.69 103 ALA A N 1
ATOM 808 C CA . ALA A 1 103 ? 22.274 -1.907 -20.472 1.00 91.69 103 ALA A CA 1
ATOM 809 C C . ALA A 1 103 ? 21.403 -3.167 -20.624 1.00 91.6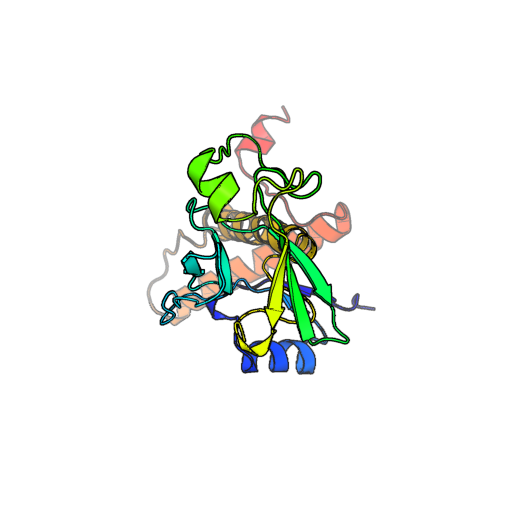9 103 ALA A C 1
ATOM 811 O O . ALA A 1 103 ? 20.579 -3.241 -21.530 1.00 91.69 103 ALA A O 1
ATOM 812 N N . GLU A 1 104 ? 21.496 -4.117 -19.693 1.00 92.75 104 GLU A N 1
ATOM 813 C CA . GLU A 1 104 ? 20.751 -5.378 -19.766 1.00 92.75 104 GLU A CA 1
ATOM 814 C C . GLU A 1 104 ? 19.250 -5.232 -19.455 1.00 92.75 104 GLU A C 1
ATOM 816 O O . GLU A 1 104 ? 18.438 -5.962 -19.998 1.00 92.75 104 GLU A O 1
ATOM 821 N N . CYS A 1 105 ? 18.830 -4.298 -18.601 1.00 92.19 105 CYS A N 1
ATOM 822 C CA . CYS A 1 105 ? 17.421 -4.150 -18.210 1.00 92.19 105 CYS A CA 1
ATOM 823 C C . CYS A 1 105 ? 16.625 -3.271 -19.181 1.00 92.19 105 CYS A C 1
ATOM 825 O O . CYS A 1 105 ? 15.426 -3.480 -19.403 1.00 92.19 105 CYS A O 1
ATOM 827 N N . CYS A 1 106 ? 17.269 -2.230 -19.706 1.00 91.38 106 CYS A N 1
ATOM 828 C CA . CYS A 1 106 ? 16.599 -1.179 -20.466 1.00 91.38 106 CYS A CA 1
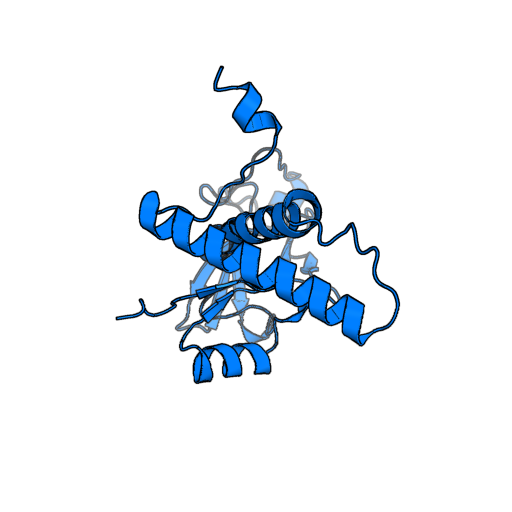ATOM 829 C C . CYS A 1 106 ? 17.430 -0.615 -21.615 1.00 91.38 106 CYS A C 1
ATOM 831 O O . CYS A 1 106 ? 17.120 0.474 -22.090 1.00 91.38 106 CYS A O 1
ATOM 833 N N . ASN A 1 107 ? 18.451 -1.338 -22.079 1.00 89.81 107 ASN A N 1
ATOM 834 C CA . ASN A 1 107 ? 19.256 -0.970 -23.245 1.00 89.81 107 ASN A CA 1
ATOM 835 C C . ASN A 1 107 ? 19.787 0.476 -23.184 1.00 89.81 107 ASN A C 1
ATOM 837 O O . ASN A 1 107 ? 19.759 1.202 -24.174 1.00 89.81 107 ASN A O 1
ATOM 841 N N . GLY A 1 108 ? 20.172 0.937 -21.988 1.00 85.31 108 GLY A N 1
ATOM 842 C CA . GLY A 1 108 ? 20.669 2.300 -21.779 1.00 85.31 108 GLY A CA 1
ATOM 843 C C . GLY A 1 108 ? 19.615 3.411 -21.889 1.00 85.31 108 GLY A C 1
ATOM 844 O O . GLY A 1 108 ? 19.977 4.583 -21.976 1.00 85.31 108 GLY A O 1
ATOM 845 N N . ALA A 1 109 ? 18.315 3.093 -21.876 1.00 91.00 109 ALA A N 1
ATOM 846 C CA . ALA A 1 109 ? 17.252 4.091 -21.982 1.00 91.00 109 ALA A CA 1
ATOM 847 C C . ALA A 1 109 ? 17.348 5.158 -20.876 1.00 91.00 109 ALA A C 1
ATOM 849 O O . ALA A 1 109 ? 17.411 4.838 -19.684 1.00 91.00 109 ALA A O 1
ATOM 850 N N . ALA A 1 110 ? 17.273 6.433 -21.274 1.00 91.25 110 ALA A N 1
ATOM 851 C CA . ALA A 1 110 ? 17.437 7.580 -20.377 1.00 91.25 110 ALA A CA 1
ATOM 852 C C . ALA A 1 110 ? 16.390 7.641 -19.251 1.00 91.25 110 ALA A C 1
ATOM 854 O O . ALA A 1 110 ? 16.700 8.073 -18.148 1.00 91.25 110 ALA A O 1
ATOM 855 N N . GLN A 1 111 ? 15.160 7.185 -19.510 1.00 92.12 111 GLN A N 1
ATOM 856 C CA . GLN A 1 111 ? 14.075 7.137 -18.517 1.00 92.12 111 GLN A CA 1
ATOM 857 C C . GLN A 1 111 ? 13.958 5.761 -17.833 1.00 92.12 111 GLN A C 1
ATOM 859 O O . GLN A 1 111 ? 13.051 5.530 -17.032 1.00 92.12 111 GLN A O 1
ATOM 864 N N . GLY A 1 112 ? 14.874 4.838 -18.141 1.00 93.94 112 GLY A N 1
ATOM 865 C CA . GLY A 1 112 ? 14.816 3.450 -17.704 1.00 93.94 112 GLY A CA 1
ATOM 866 C C . GLY A 1 112 ? 13.648 2.672 -18.315 1.00 93.94 112 GLY A C 1
ATOM 867 O O . GLY A 1 112 ? 13.009 3.090 -19.280 1.00 93.94 112 GLY A O 1
ATOM 868 N N . ARG A 1 113 ? 13.383 1.492 -17.751 1.00 94.12 113 ARG A N 1
ATOM 869 C CA . ARG A 1 113 ? 12.343 0.578 -18.233 1.00 94.12 113 ARG A CA 1
ATOM 870 C C . ARG A 1 113 ? 10.932 1.064 -17.892 1.00 94.12 113 ARG A C 1
ATOM 872 O O . ARG A 1 113 ? 10.663 1.447 -16.752 1.00 94.12 113 ARG A O 1
ATOM 879 N N . VAL A 1 114 ? 10.018 0.903 -18.848 1.00 95.44 114 VAL A N 1
ATOM 880 C CA . VAL A 1 114 ? 8.570 0.846 -18.614 1.00 95.44 114 VAL A CA 1
ATOM 881 C C . VAL A 1 114 ? 8.125 -0.597 -18.825 1.00 95.44 114 VAL A C 1
ATOM 883 O O . VAL A 1 114 ? 8.369 -1.176 -19.881 1.00 95.44 114 VAL A O 1
A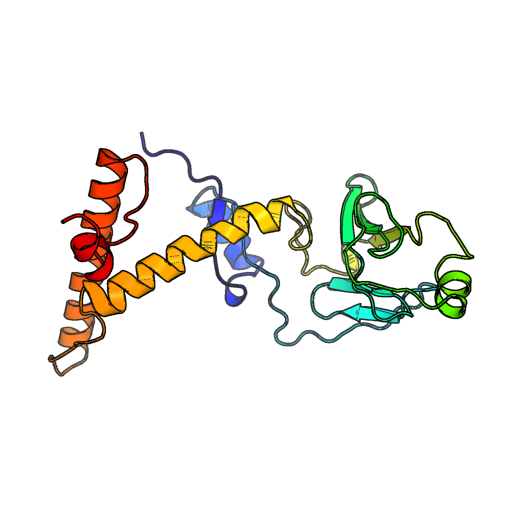TOM 886 N N . PHE A 1 115 ? 7.510 -1.195 -17.814 1.00 95.56 115 PHE A N 1
ATOM 887 C CA . PHE A 1 115 ? 7.052 -2.575 -17.836 1.00 95.56 115 PHE A CA 1
ATOM 888 C C . PHE A 1 115 ? 5.530 -2.619 -17.736 1.00 95.56 115 PHE A C 1
ATOM 890 O O . PHE A 1 115 ? 4.947 -2.033 -16.824 1.00 95.56 115 PHE A O 1
ATOM 897 N N . ARG A 1 116 ? 4.890 -3.305 -18.684 1.00 95.69 116 ARG A N 1
ATOM 898 C CA . ARG A 1 116 ? 3.445 -3.537 -18.678 1.00 95.69 116 ARG A CA 1
ATOM 899 C C . ARG A 1 116 ? 3.161 -4.957 -18.215 1.00 95.69 116 ARG A C 1
ATOM 901 O O . ARG A 1 116 ? 3.826 -5.884 -18.666 1.00 95.69 116 ARG A O 1
ATOM 908 N N . MET A 1 117 ? 2.206 -5.097 -17.308 1.00 95.06 117 MET A N 1
ATOM 909 C CA . MET A 1 117 ? 1.840 -6.364 -16.682 1.00 95.06 117 MET A CA 1
ATOM 910 C C . MET A 1 117 ? 0.326 -6.525 -16.737 1.00 95.06 117 MET A C 1
ATOM 912 O O . MET A 1 117 ? -0.379 -5.633 -16.276 1.00 95.06 117 MET A O 1
ATOM 916 N N . ASP A 1 118 ? -0.172 -7.645 -17.250 1.00 95.25 118 ASP A N 1
ATOM 917 C CA . ASP A 1 118 ? -1.613 -7.914 -17.273 1.00 95.25 118 ASP A CA 1
ATOM 918 C C . ASP A 1 118 ? -2.165 -8.081 -15.848 1.00 95.25 118 ASP A C 1
ATOM 920 O O . ASP A 1 118 ? -1.491 -8.639 -14.974 1.00 95.25 118 ASP A O 1
ATOM 924 N N . PHE A 1 119 ? -3.399 -7.629 -15.609 1.00 94.38 119 PHE A N 1
ATOM 925 C CA . PHE A 1 119 ? -4.059 -7.727 -14.298 1.00 94.38 119 PHE A CA 1
ATOM 926 C C . PHE A 1 119 ? -4.114 -9.173 -13.779 1.00 94.38 119 PHE A C 1
ATOM 928 O O . PHE A 1 119 ? -3.912 -9.420 -12.588 1.00 94.38 119 PHE A O 1
ATOM 935 N N . ASP A 1 120 ? -4.277 -10.141 -14.682 1.00 92.62 120 ASP A N 1
ATOM 936 C CA . ASP A 1 120 ? -4.363 -11.568 -14.358 1.00 92.62 120 ASP A CA 1
ATOM 937 C C . ASP A 1 120 ? -3.065 -12.143 -13.769 1.00 92.62 120 ASP A C 1
ATOM 939 O O . ASP A 1 120 ? -3.084 -13.160 -13.069 1.00 92.62 120 ASP A O 1
ATOM 943 N N . GLN A 1 121 ? -1.915 -11.496 -13.991 1.00 91.25 121 GLN A N 1
ATOM 944 C CA . GLN A 1 121 ? -0.653 -11.942 -13.392 1.00 91.25 121 GLN A CA 1
ATOM 945 C C . GLN A 1 121 ? -0.615 -11.684 -11.877 1.00 91.25 121 GLN A C 1
ATOM 947 O O . GLN A 1 121 ? 0.062 -12.410 -11.124 1.00 91.25 121 GLN A O 1
ATOM 952 N N . THR A 1 122 ? -1.371 -10.684 -11.415 1.00 91.38 122 THR A N 1
ATOM 953 C CA . THR A 1 122 ? -1.407 -10.207 -10.030 1.00 91.38 122 THR A CA 1
ATOM 954 C C . THR A 1 122 ? -2.843 -10.027 -9.521 1.00 91.38 122 THR A C 1
ATOM 956 O O . THR A 1 122 ? -3.207 -8.943 -9.071 1.00 91.38 122 THR A O 1
ATOM 959 N N . PRO A 1 123 ? -3.642 -11.112 -9.440 1.00 89.06 123 PRO A N 1
ATOM 960 C CA . PRO A 1 123 ? -5.058 -11.048 -9.049 1.00 89.06 123 PRO A CA 1
ATOM 961 C C . PRO A 1 123 ? -5.282 -10.548 -7.612 1.00 89.06 123 PRO A C 1
ATOM 963 O O . PRO A 1 123 ? -6.402 -10.263 -7.205 1.00 89.06 123 PRO A O 1
ATOM 966 N N . GLN A 1 124 ? -4.223 -10.476 -6.801 1.00 88.69 124 GLN A N 1
ATOM 967 C CA . GLN A 1 124 ? -4.269 -9.881 -5.470 1.00 88.69 124 GLN A CA 1
ATOM 968 C C . GLN A 1 124 ? -4.286 -8.349 -5.461 1.00 88.69 124 GLN A C 1
ATOM 970 O O . GLN A 1 124 ? -4.594 -7.773 -4.418 1.00 88.69 124 GLN A O 1
ATOM 975 N N . VAL A 1 125 ? -3.901 -7.701 -6.561 1.00 91.19 125 VAL A N 1
ATOM 976 C CA . VAL A 1 125 ? -3.916 -6.244 -6.696 1.00 91.19 125 VAL A CA 1
ATOM 977 C C . VAL A 1 125 ? -5.315 -5.834 -7.149 1.00 91.19 125 VAL A C 1
ATOM 979 O O . VAL A 1 125 ? -5.889 -6.438 -8.049 1.00 91.19 125 VAL A O 1
ATOM 982 N N . ASP A 1 126 ? -5.894 -4.829 -6.501 1.00 90.00 126 ASP A N 1
ATOM 983 C CA . ASP A 1 126 ? -7.202 -4.304 -6.893 1.00 90.00 126 ASP A CA 1
ATOM 984 C C . ASP A 1 126 ? -7.058 -3.490 -8.192 1.00 90.00 126 ASP A C 1
ATOM 986 O O . ASP A 1 126 ? -6.130 -2.697 -8.353 1.00 90.00 126 ASP A O 1
ATOM 990 N N . VAL A 1 127 ? -7.950 -3.709 -9.155 1.00 89.94 127 VAL A N 1
ATOM 991 C CA . VAL A 1 127 ? -7.918 -3.024 -10.458 1.00 89.94 127 VAL A CA 1
ATOM 992 C C . VAL A 1 127 ? -8.423 -1.582 -10.356 1.00 89.94 127 VAL A C 1
ATOM 994 O O . VAL A 1 127 ? -7.910 -0.686 -11.031 1.00 89.94 127 VAL A O 1
ATOM 997 N N . GLU A 1 128 ? -9.424 -1.336 -9.512 1.00 88.25 128 GLU A N 1
ATOM 998 C CA . GLU A 1 128 ? -10.030 -0.016 -9.328 1.00 88.25 128 GLU A CA 1
ATOM 999 C C . GLU A 1 128 ? -9.150 0.881 -8.460 1.00 88.25 128 GLU A C 1
ATOM 1001 O O . GLU A 1 128 ? -8.964 2.057 -8.783 1.00 88.25 128 GLU A O 1
ATOM 1006 N N . LEU A 1 129 ? -8.595 0.316 -7.383 1.00 90.75 129 LEU A N 1
ATOM 1007 C CA . LEU A 1 129 ? -7.716 1.005 -6.441 1.00 90.75 129 LEU A CA 1
ATOM 1008 C C . LEU A 1 129 ? -6.436 0.188 -6.185 1.00 90.75 129 LEU A C 1
ATOM 1010 O O . LEU A 1 129 ? -6.291 -0.411 -5.115 1.00 90.75 129 LEU A O 1
ATOM 1014 N N . PRO A 1 130 ? -5.489 0.172 -7.141 1.00 93.38 130 PRO A N 1
ATOM 1015 C CA . PRO A 1 130 ? -4.259 -0.595 -7.004 1.00 93.38 130 PRO A CA 1
ATOM 1016 C C . PRO A 1 130 ? -3.475 -0.185 -5.760 1.00 93.38 130 PRO A C 1
ATOM 1018 O O . PRO A 1 130 ? -3.162 0.991 -5.567 1.00 93.38 130 PRO A O 1
ATOM 1021 N N . GLN A 1 131 ? -3.110 -1.164 -4.932 1.00 93.62 131 GLN A N 1
ATOM 1022 C CA . GLN A 1 131 ? -2.477 -0.919 -3.633 1.00 93.62 131 GLN A CA 1
ATOM 1023 C C . GLN A 1 131 ? -1.066 -0.334 -3.747 1.00 93.62 131 GLN A C 1
ATOM 1025 O O . GLN A 1 131 ? -0.577 0.289 -2.811 1.00 93.62 131 GLN A O 1
ATOM 1030 N N . HIS A 1 132 ? -0.422 -0.518 -4.900 1.00 93.12 132 HIS A N 1
ATOM 1031 C CA . HIS A 1 132 ? 0.886 0.064 -5.212 1.00 93.12 132 HIS A CA 1
ATOM 1032 C C . HIS A 1 132 ? 0.787 1.501 -5.735 1.00 93.12 132 HIS A C 1
ATOM 1034 O O . HIS A 1 132 ? 1.803 2.100 -6.057 1.00 93.12 132 HIS A O 1
ATOM 1040 N N . GLY A 1 133 ? -0.426 2.034 -5.901 1.00 91.50 133 GLY A N 1
ATOM 1041 C CA . GLY A 1 133 ? -0.648 3.370 -6.435 1.00 91.50 133 GLY A CA 1
ATOM 1042 C C . GLY A 1 133 ? -0.634 4.445 -5.351 1.00 91.50 133 GLY A C 1
ATOM 1043 O O . GLY A 1 133 ? -1.099 4.236 -4.231 1.00 91.50 133 GLY A O 1
ATOM 1044 N N . ARG A 1 134 ? -0.210 5.653 -5.729 1.00 89.88 134 ARG A N 1
ATOM 1045 C CA . ARG A 1 134 ? -0.161 6.824 -4.838 1.00 89.88 134 ARG A CA 1
ATOM 1046 C C . ARG A 1 134 ? -1.500 7.146 -4.165 1.00 89.88 134 ARG A C 1
ATOM 1048 O O . ARG A 1 134 ? -1.529 7.543 -3.006 1.00 89.88 134 ARG A O 1
ATOM 1055 N N . THR A 1 135 ? -2.622 6.970 -4.867 1.00 90.31 135 THR A N 1
ATOM 1056 C CA . THR A 1 135 ? -3.959 7.204 -4.291 1.00 90.31 135 THR A CA 1
ATOM 1057 C C . THR A 1 135 ? -4.234 6.274 -3.112 1.00 90.31 135 THR A C 1
ATOM 1059 O O . THR A 1 135 ? -4.751 6.720 -2.090 1.00 90.31 135 THR A O 1
ATOM 1062 N N . PHE A 1 136 ? -3.859 4.997 -3.231 1.00 93.31 136 PHE A N 1
ATOM 1063 C CA . PHE A 1 136 ? -3.995 4.045 -2.135 1.00 93.31 136 PHE A CA 1
ATOM 1064 C C . PHE A 1 136 ? -3.114 4.455 -0.955 1.00 93.31 136 PHE A C 1
ATOM 1066 O O . PHE A 1 136 ? -3.600 4.499 0.169 1.00 93.31 136 PHE A O 1
ATOM 1073 N N . GLU A 1 137 ? -1.852 4.811 -1.205 1.00 91.00 137 GLU A N 1
ATOM 1074 C CA . GLU A 1 137 ? -0.918 5.245 -0.161 1.00 91.00 137 GLU A CA 1
ATOM 1075 C C . GLU A 1 137 ? -1.457 6.444 0.634 1.00 91.00 137 GLU A C 1
ATOM 1077 O O . GLU A 1 137 ? -1.472 6.417 1.866 1.00 91.00 137 GLU A O 1
ATOM 1082 N N . VAL A 1 138 ? -1.975 7.465 -0.057 1.00 90.44 138 VAL A N 1
ATOM 1083 C CA . VAL A 1 138 ? -2.564 8.651 0.581 1.00 90.44 138 VAL A CA 1
ATOM 1084 C C . VAL A 1 138 ? -3.764 8.273 1.445 1.00 90.44 138 VAL A C 1
ATOM 1086 O O . VAL A 1 138 ? -3.805 8.652 2.617 1.00 90.44 138 VAL A O 1
ATOM 1089 N N . LEU A 1 139 ? -4.714 7.497 0.913 1.00 90.12 139 LEU A N 1
ATOM 1090 C CA . LEU A 1 139 ? -5.883 7.046 1.678 1.00 90.12 139 LEU A CA 1
ATOM 1091 C C . LEU A 1 139 ? -5.464 6.219 2.896 1.00 90.12 139 LEU A C 1
ATOM 1093 O O . LEU A 1 139 ? -5.970 6.405 4.002 1.00 90.12 139 LEU A O 1
ATOM 1097 N N . TYR A 1 140 ? -4.504 5.324 2.702 1.00 90.69 140 TYR A N 1
ATOM 1098 C CA . TYR A 1 140 ? -4.072 4.388 3.720 1.00 90.69 140 TYR A CA 1
ATOM 1099 C C . TYR A 1 140 ? -3.198 5.035 4.805 1.00 90.69 140 TYR A C 1
ATOM 1101 O O . TYR A 1 140 ? -3.197 4.570 5.945 1.00 90.69 140 TYR A O 1
ATOM 1109 N N . SER A 1 141 ? -2.532 6.158 4.514 1.00 87.19 141 SER A N 1
ATOM 1110 C CA . SER A 1 141 ? -1.777 6.944 5.505 1.00 87.19 141 SER A CA 1
ATOM 1111 C C . SER A 1 141 ? -2.640 7.399 6.696 1.00 87.19 141 SER A C 1
ATOM 1113 O O . SER A 1 141 ? -2.155 7.515 7.831 1.00 87.19 141 SER A O 1
ATOM 1115 N N . ALA A 1 142 ? -3.952 7.558 6.480 1.00 83.75 142 ALA A N 1
ATOM 1116 C CA . ALA A 1 142 ? -4.913 7.891 7.525 1.00 83.75 142 ALA A CA 1
ATOM 1117 C C . ALA A 1 142 ? -5.117 6.762 8.557 1.00 83.75 142 ALA A C 1
ATOM 1119 O O . ALA A 1 142 ? -5.612 7.032 9.653 1.00 83.75 142 ALA A O 1
ATOM 1120 N N . ARG A 1 143 ? -4.659 5.524 8.296 1.00 83.00 143 ARG A N 1
ATOM 1121 C CA . ARG A 1 143 ? -4.677 4.411 9.271 1.00 83.00 143 ARG A CA 1
ATOM 1122 C C . ARG A 1 143 ? -3.970 4.775 10.581 1.00 83.00 143 ARG A C 1
ATOM 1124 O O . ARG A 1 143 ? -4.381 4.318 11.646 1.00 83.00 143 ARG A O 1
ATOM 1131 N N . THR A 1 144 ? -2.964 5.647 10.534 1.00 81.19 144 THR A N 1
ATOM 1132 C CA . THR A 1 144 ? -2.249 6.132 11.729 1.00 81.19 144 THR A CA 1
ATOM 1133 C C . THR A 1 144 ? -3.174 6.792 12.763 1.00 81.19 144 THR A C 1
ATOM 1135 O O . THR A 1 144 ? -2.880 6.777 13.960 1.00 81.19 144 THR A O 1
ATOM 1138 N N . ILE A 1 145 ? -4.324 7.330 12.338 1.00 78.12 145 ILE A N 1
ATOM 1139 C CA . ILE A 1 145 ? -5.348 7.882 13.235 1.00 78.12 145 ILE A CA 1
ATOM 1140 C C . ILE A 1 145 ? -5.922 6.778 14.128 1.00 78.12 145 ILE A C 1
ATOM 1142 O O . ILE A 1 145 ? -6.031 6.965 15.339 1.00 78.12 145 ILE A O 1
ATOM 1146 N N . ILE A 1 146 ? -6.226 5.611 13.555 1.00 76.62 146 ILE A N 1
ATOM 1147 C CA . ILE A 1 146 ? -6.769 4.461 14.287 1.00 76.62 146 ILE A CA 1
ATOM 1148 C C . ILE A 1 146 ? -5.764 3.971 15.336 1.00 76.62 146 ILE A C 1
ATOM 1150 O O . ILE A 1 146 ? -6.139 3.705 16.475 1.00 76.62 146 ILE A O 1
ATOM 1154 N N . GLU A 1 147 ? -4.474 3.912 15.001 1.00 80.44 147 GLU A N 1
ATOM 1155 C CA . GLU A 1 147 ? -3.426 3.508 15.950 1.00 80.44 147 GLU A CA 1
ATOM 1156 C C . GLU A 1 147 ? -3.314 4.474 17.134 1.00 80.44 147 GLU A C 1
ATOM 1158 O O . GLU A 1 147 ? -3.196 4.041 18.284 1.00 80.44 147 GLU A O 1
ATOM 1163 N N . ARG A 1 148 ? -3.430 5.783 16.877 1.00 80.31 148 ARG A N 1
ATOM 1164 C CA . ARG A 1 148 ? -3.480 6.801 17.936 1.00 80.31 148 ARG A CA 1
ATOM 1165 C C . ARG A 1 148 ? -4.708 6.627 18.822 1.00 80.31 148 ARG A C 1
ATOM 1167 O O . ARG A 1 148 ? -4.568 6.643 20.044 1.00 80.31 148 ARG A O 1
ATOM 1174 N N . ILE A 1 149 ? -5.883 6.415 18.229 1.00 78.38 149 ILE A N 1
ATOM 1175 C CA . ILE A 1 149 ? -7.125 6.159 18.970 1.00 78.38 149 ILE A CA 1
ATOM 1176 C C . ILE A 1 149 ? -6.972 4.915 19.850 1.00 78.38 149 ILE A C 1
ATOM 1178 O O . ILE A 1 149 ? -7.294 4.966 21.036 1.00 78.38 149 ILE A O 1
ATOM 1182 N N . PHE A 1 150 ? -6.407 3.825 19.325 1.00 80.56 150 PHE A N 1
ATOM 1183 C CA . PHE A 1 150 ? -6.136 2.627 20.120 1.00 80.56 150 PHE A CA 1
ATOM 1184 C C . PHE A 1 150 ? -5.126 2.871 21.245 1.00 80.56 150 PHE A C 1
ATOM 1186 O O . PHE A 1 150 ? -5.272 2.287 22.318 1.00 80.56 150 PHE A O 1
ATOM 1193 N N . GLY A 1 151 ? -4.122 3.726 21.041 1.00 84.31 151 GLY A N 1
ATOM 1194 C CA . GLY A 1 151 ? -3.221 4.160 22.111 1.00 84.31 151 GLY A CA 1
ATOM 1195 C C . GLY A 1 151 ? -3.973 4.865 23.243 1.00 84.31 151 GLY A C 1
ATOM 1196 O O . GLY A 1 151 ? -3.833 4.499 24.411 1.00 84.31 151 GLY A O 1
ATOM 1197 N N . ILE A 1 152 ? -4.850 5.812 22.897 1.00 82.25 152 ILE A N 1
ATOM 1198 C CA . ILE A 1 152 ? -5.689 6.528 23.869 1.00 82.25 152 ILE A CA 1
ATOM 1199 C C . ILE A 1 152 ? -6.652 5.559 24.569 1.00 82.25 152 ILE A C 1
ATOM 1201 O O . ILE A 1 152 ? -6.802 5.625 25.785 1.00 82.25 152 ILE A O 1
ATOM 1205 N N . LEU A 1 153 ? -7.272 4.626 23.846 1.00 86.69 153 LEU A N 1
ATOM 1206 C CA . LEU A 1 153 ? -8.140 3.595 24.423 1.00 86.69 153 LEU A CA 1
ATOM 1207 C C . LEU A 1 153 ? -7.404 2.758 25.477 1.00 86.69 153 LEU A C 1
ATOM 1209 O O . LEU A 1 153 ? -7.898 2.560 26.588 1.00 86.69 153 LEU A O 1
ATOM 1213 N N . LYS A 1 154 ? -6.203 2.289 25.133 1.00 85.62 154 LYS A N 1
ATOM 1214 C CA . LYS A 1 154 ? -5.378 1.439 25.995 1.00 85.62 154 LYS A CA 1
ATOM 1215 C C . LYS A 1 154 ? -4.978 2.139 27.287 1.00 85.62 154 LYS A C 1
ATOM 1217 O O . LYS A 1 154 ? -5.172 1.565 28.362 1.00 85.62 154 LYS A O 1
ATOM 1222 N N . ASP A 1 155 ? -4.461 3.358 27.172 1.00 85.12 155 ASP A N 1
ATOM 1223 C CA . ASP A 1 155 ? -3.783 4.021 28.284 1.00 85.12 155 ASP A CA 1
ATOM 1224 C C . ASP A 1 155 ? -4.623 5.154 28.898 1.00 85.12 155 ASP A C 1
ATOM 1226 O O . ASP A 1 155 ? -4.684 5.279 30.120 1.00 85.12 155 ASP A O 1
ATOM 1230 N N . GLY A 1 156 ? -5.321 5.943 28.077 1.00 82.25 156 GLY A N 1
ATOM 1231 C CA . GLY A 1 156 ? -6.191 7.043 28.511 1.00 82.25 156 GLY A CA 1
ATOM 1232 C C . GLY A 1 156 ? -7.537 6.572 29.065 1.00 82.25 156 GLY A C 1
ATOM 1233 O O . GLY A 1 156 ? -7.956 7.027 30.125 1.00 82.25 156 GLY A O 1
ATOM 1234 N N . TYR A 1 157 ? -8.178 5.602 28.408 1.00 86.00 157 TYR A N 1
ATOM 1235 C CA . TYR A 1 157 ? -9.436 5.001 28.882 1.00 86.00 157 TYR A CA 1
ATOM 1236 C C . TYR A 1 157 ? -9.223 3.762 29.754 1.00 86.00 157 TYR A C 1
ATOM 1238 O O . TYR A 1 157 ? -10.181 3.078 30.100 1.00 86.00 157 TYR A O 1
ATOM 1246 N N . SER A 1 158 ? -7.978 3.482 30.155 1.00 86.94 158 SER A N 1
ATOM 1247 C CA . SER A 1 158 ? -7.641 2.397 31.084 1.00 86.94 158 SER A CA 1
ATOM 1248 C C . SER A 1 158 ? -8.056 0.998 30.611 1.00 86.94 158 SER A C 1
ATOM 1250 O O . SER A 1 158 ? -8.221 0.095 31.435 1.00 86.94 158 SER A O 1
ATOM 1252 N N . LEU A 1 159 ? -8.165 0.762 29.297 1.00 90.38 159 LEU A N 1
ATOM 1253 C CA . LEU A 1 159 ? -8.469 -0.574 28.778 1.00 90.38 159 LEU A CA 1
ATOM 1254 C C . LEU A 1 159 ? -7.405 -1.604 29.203 1.00 90.38 159 LEU A C 1
ATOM 1256 O O . LEU A 1 159 ? -7.750 -2.748 29.468 1.00 90.38 159 LEU A O 1
ATOM 1260 N N . ARG A 1 160 ? -6.125 -1.216 29.345 1.00 87.88 160 ARG A N 1
ATOM 1261 C CA . ARG A 1 160 ? -5.082 -2.124 29.877 1.00 87.88 160 ARG A CA 1
ATOM 1262 C C . ARG A 1 160 ? -5.197 -2.399 31.378 1.00 87.88 160 ARG A C 1
ATOM 1264 O O . ARG A 1 160 ? -4.615 -3.366 31.857 1.00 87.88 160 ARG A O 1
ATOM 1271 N N . ARG A 1 161 ? -5.892 -1.550 32.138 1.00 87.38 161 ARG A N 1
ATOM 1272 C CA . ARG A 1 161 ? -5.964 -1.622 33.607 1.00 87.38 161 ARG A CA 1
ATOM 1273 C C . ARG A 1 161 ? -7.236 -2.342 34.044 1.00 87.38 161 ARG A C 1
ATOM 1275 O O . ARG A 1 161 ? -8.065 -1.804 34.775 1.00 87.38 161 ARG A O 1
ATOM 1282 N N . VAL A 1 162 ? -7.407 -3.567 33.552 1.00 87.94 162 VAL A N 1
ATOM 1283 C CA . VAL A 1 162 ? -8.542 -4.410 33.931 1.00 87.94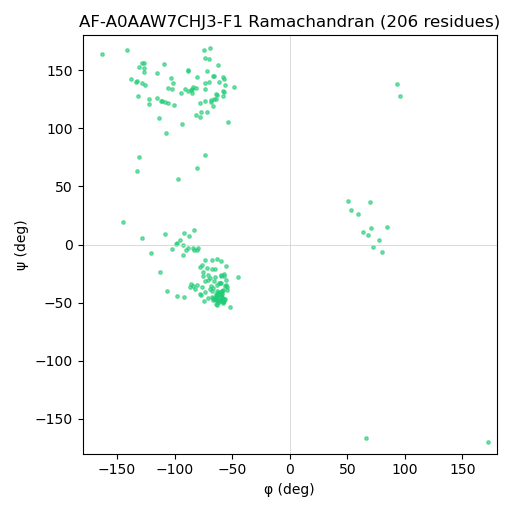 162 VAL A CA 1
ATOM 1284 C C . VAL A 1 162 ? -8.268 -5.014 35.305 1.00 87.94 162 VAL A C 1
ATOM 1286 O O . VAL A 1 162 ? -7.415 -5.882 35.457 1.00 87.94 162 VAL A O 1
ATOM 1289 N N . HIS A 1 163 ? -9.007 -4.560 36.315 1.00 85.38 163 HIS A N 1
ATOM 1290 C CA . HIS A 1 163 ? -8.928 -5.098 37.682 1.00 85.38 163 HIS A CA 1
ATOM 1291 C C . HIS A 1 163 ? -10.043 -6.112 37.994 1.00 85.38 163 HIS A C 1
ATOM 1293 O O . HIS A 1 163 ? -10.133 -6.627 39.107 1.00 85.38 163 HIS A O 1
ATOM 1299 N N . LYS A 1 164 ? -10.923 -6.387 37.023 1.00 85.00 164 LYS A N 1
ATOM 1300 C CA . LYS A 1 164 ? -12.035 -7.336 37.148 1.00 85.00 164 LYS A CA 1
ATOM 1301 C C . LYS A 1 164 ? -11.589 -8.751 36.770 1.00 85.00 164 LYS A C 1
ATOM 1303 O O . LYS A 1 164 ? -10.718 -8.926 35.924 1.00 85.00 164 LYS A O 1
ATOM 1308 N N . ARG A 1 165 ? -12.202 -9.758 37.396 1.00 84.94 165 ARG A N 1
ATOM 1309 C CA . ARG A 1 165 ? -11.994 -11.185 37.100 1.00 84.94 165 ARG A CA 1
ATOM 1310 C C . ARG A 1 165 ? -13.292 -11.789 36.562 1.00 84.94 165 ARG A C 1
ATOM 1312 O O . ARG A 1 165 ? -14.370 -11.375 36.977 1.00 84.94 165 ARG A O 1
ATOM 1319 N N . GLY A 1 166 ? -13.170 -12.773 35.671 1.00 92.56 166 GLY A N 1
ATOM 1320 C CA . GLY A 1 166 ? -14.300 -13.417 34.991 1.00 92.56 166 GLY A CA 1
ATOM 1321 C C . GLY A 1 166 ? -14.631 -12.770 33.642 1.00 92.56 166 GLY A C 1
ATOM 1322 O O . GLY A 1 166 ? -14.623 -11.548 33.515 1.00 92.56 166 GLY A O 1
ATOM 1323 N N . LYS A 1 167 ? -14.920 -13.604 32.632 1.00 92.94 167 LYS A N 1
ATOM 1324 C CA . LYS A 1 167 ? -15.089 -13.196 31.224 1.00 92.94 167 LYS A CA 1
ATOM 1325 C C . LYS A 1 167 ? -16.082 -12.041 31.053 1.00 92.94 167 LYS A C 1
ATOM 1327 O O . LYS A 1 167 ? -15.703 -11.004 30.524 1.00 92.94 167 LYS A O 1
ATOM 1332 N N . GLN A 1 168 ? -17.296 -12.185 31.583 1.00 94.88 168 GLN A N 1
ATOM 1333 C CA . GLN A 1 168 ? -18.349 -11.168 31.460 1.00 94.88 168 GLN A CA 1
ATOM 1334 C C . GLN A 1 168 ? -17.937 -9.814 32.051 1.00 94.88 168 GLN A C 1
ATOM 1336 O O . GLN A 1 168 ? -18.206 -8.767 31.472 1.00 94.88 168 GLN A O 1
ATOM 1341 N N . ALA A 1 169 ? -17.250 -9.816 33.197 1.00 92.38 169 ALA A N 1
ATOM 1342 C CA . ALA A 1 169 ? -16.811 -8.581 33.837 1.00 92.38 169 ALA A CA 1
ATOM 1343 C C . ALA A 1 169 ? -15.671 -7.895 33.061 1.00 92.38 169 ALA A C 1
ATOM 1345 O O . ALA A 1 169 ? -15.562 -6.669 33.086 1.00 92.38 169 ALA A O 1
ATOM 1346 N N . VAL A 1 170 ? -14.828 -8.676 32.375 1.00 92.50 170 VAL A N 1
ATOM 1347 C CA . VAL A 1 170 ? -13.790 -8.160 31.472 1.00 92.50 170 VAL A CA 1
ATOM 1348 C C . VAL A 1 170 ? -14.418 -7.581 30.204 1.00 92.50 170 VAL A C 1
ATOM 1350 O O . VAL A 1 170 ? -14.069 -6.465 29.830 1.00 92.50 170 VAL A O 1
ATOM 1353 N N . GLU A 1 171 ? -15.366 -8.285 29.582 1.00 92.94 171 GLU A N 1
ATOM 1354 C CA . GLU A 1 171 ? -16.110 -7.805 28.406 1.00 92.94 171 GLU A CA 1
ATOM 1355 C C . GLU A 1 171 ? -16.828 -6.485 28.713 1.00 92.94 171 GLU A C 1
ATOM 1357 O O . GLU A 1 171 ? -16.594 -5.490 28.033 1.00 92.94 171 GLU A O 1
ATOM 1362 N N . ALA A 1 172 ? -17.557 -6.411 29.831 1.00 93.19 172 ALA A N 1
ATOM 1363 C CA . ALA A 1 172 ? -18.222 -5.180 30.258 1.00 93.19 172 ALA A CA 1
ATOM 1364 C C . ALA A 1 172 ? -17.244 -4.013 30.509 1.00 93.19 172 ALA A C 1
ATOM 1366 O O . ALA A 1 172 ? -17.586 -2.851 30.281 1.00 93.19 172 ALA A O 1
ATOM 1367 N N . HIS A 1 173 ? -16.022 -4.283 30.989 1.00 92.56 173 HIS A N 1
ATOM 1368 C CA . HIS A 1 173 ? -14.981 -3.253 31.116 1.00 92.56 173 HIS A CA 1
ATOM 1369 C C . HIS A 1 173 ? -14.525 -2.754 29.743 1.00 92.56 173 HIS A C 1
ATOM 1371 O O . HIS A 1 173 ? -14.436 -1.545 29.534 1.00 92.56 173 HIS A O 1
ATOM 1377 N N . VAL A 1 174 ? -14.278 -3.672 28.804 1.00 91.81 174 VAL A N 1
ATOM 1378 C CA . VAL A 1 174 ? -13.894 -3.337 27.426 1.00 91.81 174 VAL A CA 1
ATOM 1379 C C . VAL A 1 174 ? -14.971 -2.487 26.755 1.00 91.81 174 VAL A C 1
ATOM 1381 O O . VAL A 1 174 ? -14.644 -1.433 26.205 1.00 91.81 174 VAL A O 1
ATOM 1384 N N . ASP A 1 175 ? -16.239 -2.879 26.872 1.00 92.25 175 ASP A N 1
ATOM 1385 C CA . ASP A 1 175 ? -17.372 -2.152 26.298 1.00 92.25 175 ASP A CA 1
ATOM 1386 C C . ASP A 1 175 ? -17.466 -0.729 26.850 1.00 92.25 175 ASP A C 1
ATOM 1388 O O . ASP A 1 175 ? -17.598 0.230 26.088 1.00 92.25 175 ASP A O 1
ATOM 1392 N N . ARG A 1 176 ? -17.309 -0.553 28.171 1.00 91.25 176 ARG A N 1
ATOM 1393 C CA . ARG A 1 176 ? -17.299 0.781 28.795 1.00 91.25 176 ARG A CA 1
ATOM 1394 C C . ARG A 1 176 ? -16.170 1.651 28.250 1.00 91.25 176 ARG A C 1
ATOM 1396 O O . ARG A 1 176 ? -16.426 2.792 27.871 1.00 91.25 176 ARG A O 1
ATOM 1403 N N . CYS A 1 177 ? -14.947 1.124 28.167 1.00 91.31 177 CYS A N 1
ATOM 1404 C CA . CYS A 1 177 ? -13.811 1.854 27.599 1.00 91.31 177 CYS A CA 1
ATOM 1405 C C . CYS A 1 177 ? -14.070 2.255 26.138 1.00 91.31 177 CYS A C 1
ATOM 1407 O O . CYS A 1 177 ? -13.798 3.394 25.753 1.00 91.31 177 CYS A O 1
ATOM 1409 N N . MET A 1 178 ? -14.619 1.337 25.337 1.00 90.12 178 MET A N 1
ATOM 1410 C CA . MET A 1 178 ? -14.947 1.574 23.932 1.00 90.12 178 MET A CA 1
ATOM 1411 C C . MET A 1 178 ? -16.016 2.653 23.783 1.00 90.12 178 MET A C 1
ATOM 1413 O O . MET A 1 178 ? -15.798 3.615 23.049 1.00 90.12 178 MET A O 1
ATOM 1417 N N . ILE A 1 179 ? -17.137 2.548 24.497 1.00 90.56 179 ILE A N 1
ATOM 1418 C CA . ILE A 1 179 ? -18.233 3.524 24.435 1.00 90.56 179 ILE A CA 1
ATOM 1419 C C . ILE A 1 179 ? -17.740 4.913 24.853 1.00 90.56 179 ILE A C 1
ATOM 1421 O O . ILE A 1 179 ? -17.970 5.886 24.136 1.00 90.56 179 ILE A O 1
ATOM 1425 N N . SER A 1 180 ? -17.001 5.018 25.964 1.00 88.88 180 SER A N 1
ATOM 1426 C CA . SER A 1 180 ? -16.436 6.298 26.412 1.00 88.88 180 SER A CA 1
ATOM 1427 C C . SER A 1 180 ? -15.507 6.922 25.368 1.00 88.88 180 SER A C 1
ATOM 1429 O O . SER A 1 180 ? -15.558 8.132 25.149 1.00 88.88 180 SER A O 1
ATOM 1431 N N . MET A 1 181 ? -14.688 6.112 24.693 1.00 86.75 181 MET A N 1
ATOM 1432 C CA . MET A 1 181 ? -13.825 6.588 23.614 1.00 86.75 181 MET A CA 1
ATOM 1433 C C . MET A 1 181 ? -14.641 7.121 22.430 1.00 86.75 181 MET A C 1
ATOM 1435 O O . MET A 1 181 ? -14.365 8.229 21.970 1.00 86.75 181 MET A O 1
ATOM 1439 N N . HIS A 1 182 ? -15.671 6.395 21.982 1.00 84.81 182 HIS A N 1
ATOM 1440 C CA . HIS A 1 182 ? -16.509 6.814 20.852 1.00 84.81 182 HIS A CA 1
ATOM 1441 C C . HIS A 1 182 ? -17.268 8.112 21.142 1.00 84.81 182 HIS A C 1
ATOM 1443 O O . HIS A 1 182 ? -17.272 9.008 20.299 1.00 84.81 182 HIS A O 1
ATOM 1449 N N . ILE A 1 183 ? -17.850 8.251 22.341 1.00 86.00 183 ILE A N 1
ATOM 1450 C CA . ILE A 1 183 ? -18.545 9.480 22.759 1.00 86.00 183 ILE A CA 1
ATOM 1451 C C . ILE A 1 183 ? -17.585 10.671 22.696 1.00 86.00 183 ILE A C 1
ATOM 1453 O O . ILE A 1 183 ? -17.878 11.684 22.065 1.00 86.00 183 ILE A O 1
ATOM 1457 N N . MET A 1 184 ? -16.398 10.538 23.287 1.00 83.00 184 MET A N 1
ATOM 1458 C CA . MET A 1 184 ? -15.416 11.622 23.312 1.00 83.00 184 MET A CA 1
ATOM 1459 C C . MET A 1 184 ? -14.841 11.933 21.926 1.00 83.00 184 MET A C 1
ATOM 1461 O O . MET A 1 184 ? -14.565 13.093 21.621 1.00 83.00 184 MET A O 1
ATOM 1465 N N . ALA A 1 185 ? -14.645 10.919 21.080 1.00 77.94 185 ALA A N 1
ATOM 1466 C CA . ALA A 1 185 ? -14.221 11.101 19.697 1.00 77.94 185 ALA A CA 1
ATOM 1467 C C . ALA A 1 185 ? -15.260 11.885 18.888 1.00 77.94 185 ALA A C 1
ATOM 1469 O O . ALA A 1 185 ? -14.896 12.826 18.181 1.00 77.94 185 ALA A O 1
ATOM 1470 N N . ASN A 1 186 ? -16.538 11.536 19.045 1.00 81.00 186 ASN A N 1
ATOM 1471 C CA . ASN A 1 186 ? -17.654 12.211 18.397 1.00 81.00 186 ASN A CA 1
ATOM 1472 C C . ASN A 1 186 ? -17.786 13.670 18.873 1.00 81.00 186 ASN A C 1
ATOM 1474 O O . ASN A 1 186 ? -17.821 14.578 18.046 1.00 81.00 186 ASN A O 1
ATOM 1478 N N . MET A 1 187 ? -17.743 13.916 20.187 1.00 82.44 187 MET A N 1
ATOM 1479 C CA . MET A 1 187 ? -17.783 15.275 20.742 1.00 82.44 187 MET A CA 1
ATOM 1480 C C . MET A 1 187 ? -16.625 16.146 20.236 1.00 82.44 187 MET A C 1
ATOM 1482 O O . MET A 1 187 ? -16.846 17.281 19.817 1.00 82.44 187 MET A O 1
ATOM 1486 N N . ALA A 1 188 ? -15.395 15.620 20.232 1.00 77.19 188 ALA A N 1
ATOM 1487 C CA . ALA A 1 188 ? -14.230 16.351 19.735 1.00 77.19 188 ALA A CA 1
ATOM 1488 C C . ALA A 1 188 ? -14.367 16.708 18.249 1.00 77.19 188 ALA A C 1
ATOM 1490 O O . ALA A 1 188 ? -14.032 17.827 17.851 1.00 77.19 188 ALA A O 1
ATOM 1491 N N . TYR A 1 189 ? -14.893 15.784 17.442 1.00 77.88 189 TYR A N 1
ATOM 1492 C CA . TYR A 1 189 ? -15.145 16.025 16.028 1.00 77.88 189 TYR A CA 1
ATOM 1493 C C . TYR A 1 189 ? -16.185 17.128 15.818 1.00 77.88 189 TYR A C 1
ATOM 1495 O O . TYR A 1 189 ? -15.913 18.071 15.081 1.00 77.88 189 TYR A O 1
ATOM 1503 N N . HIS A 1 190 ? -17.320 17.087 16.522 1.00 79.19 190 HIS A N 1
ATOM 1504 C CA . HIS A 1 190 ? -18.345 18.129 16.403 1.00 79.19 190 HIS A CA 1
ATOM 1505 C C . HIS A 1 190 ? -17.879 19.509 16.891 1.00 79.19 190 HIS A C 1
ATOM 1507 O O . HIS A 1 190 ? -18.357 20.518 16.385 1.00 79.19 190 HIS A O 1
ATOM 1513 N N . GLN A 1 191 ? -16.941 19.573 17.841 1.00 77.06 191 GLN A N 1
ATOM 1514 C CA . GLN A 1 191 ? -16.400 20.845 18.335 1.00 77.06 191 GLN A CA 1
ATOM 1515 C C . GLN A 1 191 ? -15.263 21.411 17.475 1.00 77.06 191 GLN A C 1
ATOM 1517 O O . GLN A 1 191 ? -15.132 22.625 17.358 1.00 77.06 191 GLN A O 1
ATOM 1522 N N . THR A 1 192 ? -14.403 20.556 16.914 1.00 76.69 192 THR A N 1
ATOM 1523 C CA . THR A 1 192 ? -13.130 20.988 16.297 1.00 76.69 192 THR A CA 1
ATOM 1524 C C . THR A 1 192 ? -12.998 20.638 14.815 1.00 76.69 192 THR A C 1
ATOM 1526 O O . THR A 1 192 ? -12.009 21.011 14.184 1.00 76.69 192 THR A O 1
ATOM 1529 N N . GLY A 1 193 ? -13.940 19.870 14.263 1.00 72.88 193 GLY A N 1
ATOM 1530 C CA . GLY A 1 193 ? -13.845 19.276 12.928 1.00 72.88 193 GLY A CA 1
ATOM 1531 C C . GLY A 1 193 ? -12.770 18.189 12.804 1.00 72.88 193 GLY A C 1
ATOM 1532 O O . GLY A 1 193 ? -12.458 17.754 11.697 1.00 72.88 193 GLY A O 1
ATOM 1533 N N . LYS A 1 194 ? -12.152 17.758 13.913 1.00 64.81 194 LYS A N 1
ATOM 1534 C CA . LYS A 1 194 ? -11.057 16.777 13.931 1.00 64.81 194 LYS A CA 1
ATOM 1535 C C . LYS A 1 194 ? -11.358 15.651 14.914 1.00 64.81 194 LYS A C 1
ATOM 1537 O O . LYS A 1 194 ? -11.837 15.886 16.020 1.00 64.81 194 LYS A O 1
ATOM 1542 N N . ALA A 1 195 ? -11.038 14.416 14.522 1.00 61.19 195 ALA A N 1
ATOM 1543 C CA . ALA A 1 195 ? -11.099 13.271 15.428 1.00 61.19 195 ALA A CA 1
ATOM 1544 C C . ALA A 1 195 ? -10.197 13.515 16.652 1.00 61.19 195 ALA A C 1
ATOM 1546 O O . ALA A 1 195 ? -9.138 14.131 16.531 1.00 61.19 195 ALA A O 1
ATOM 1547 N N . ASN A 1 196 ? -10.621 13.047 17.830 1.00 59.41 196 ASN A N 1
ATOM 1548 C CA . ASN A 1 196 ? -9.946 13.305 19.104 1.00 59.41 196 ASN A CA 1
ATOM 1549 C C . ASN A 1 196 ? -8.451 12.921 19.058 1.00 59.41 196 ASN A C 1
ATOM 1551 O O . ASN A 1 196 ? -8.084 11.749 19.108 1.00 59.41 196 ASN A O 1
ATOM 1555 N N . CYS A 1 197 ? -7.581 13.933 18.989 1.00 54.25 197 CYS A N 1
ATOM 1556 C CA . CYS A 1 197 ? -6.122 13.791 18.928 1.00 54.25 197 CYS A CA 1
ATOM 1557 C C . CYS A 1 197 ? -5.460 13.599 20.308 1.00 54.25 197 CYS A C 1
ATOM 1559 O O . CYS A 1 197 ? -4.236 13.702 20.414 1.00 54.25 197 CYS A O 1
ATOM 1561 N N . GLY A 1 198 ? -6.248 13.331 21.351 1.00 54.59 198 GLY A N 1
ATOM 1562 C CA . GLY A 1 198 ? -5.769 12.924 22.664 1.00 54.59 198 GLY A CA 1
ATOM 1563 C C . GLY A 1 198 ? -5.620 14.054 23.680 1.00 54.59 198 GLY A C 1
ATOM 1564 O O . GLY A 1 198 ? -4.888 15.023 23.481 1.00 54.59 198 GLY A O 1
ATOM 1565 N N . TRP A 1 199 ? -6.241 13.814 24.834 1.00 51.47 199 TRP A N 1
ATOM 1566 C CA . TRP A 1 199 ? -5.846 14.311 26.150 1.00 51.47 199 TRP A CA 1
ATOM 1567 C C . TRP A 1 199 ? -4.709 13.430 26.687 1.00 51.47 199 TRP A C 1
ATOM 1569 O O . TRP A 1 199 ? -4.880 12.661 27.630 1.00 51.47 199 TRP A O 1
ATOM 1579 N N . THR A 1 200 ? -3.541 13.446 26.048 1.00 43.16 200 THR A N 1
ATOM 1580 C CA . THR A 1 200 ? -2.354 12.846 26.668 1.00 43.16 200 THR A CA 1
ATOM 1581 C C . THR A 1 200 ? -1.775 13.856 27.652 1.00 43.16 200 THR A C 1
ATOM 1583 O O . THR A 1 200 ? -1.653 15.040 27.341 1.00 43.16 200 THR A O 1
ATOM 1586 N N . ARG A 1 201 ? -1.418 13.390 28.854 1.00 40.06 201 ARG A N 1
ATOM 1587 C CA . ARG A 1 201 ? -0.869 14.187 29.973 1.00 40.06 201 ARG A CA 1
ATOM 1588 C C . ARG A 1 201 ? 0.235 15.177 29.541 1.00 40.06 201 ARG A C 1
ATOM 1590 O O . ARG A 1 201 ? 0.352 16.251 30.118 1.00 40.06 201 ARG A O 1
ATOM 1597 N N . ASN A 1 202 ? 0.966 14.857 28.470 1.00 39.06 202 ASN A N 1
ATOM 1598 C CA . ASN A 1 202 ? 2.049 15.671 27.912 1.00 39.06 202 ASN A CA 1
ATOM 1599 C C . ASN A 1 202 ? 1.592 16.879 27.066 1.00 39.06 202 ASN A C 1
ATOM 1601 O O . ASN A 1 202 ? 2.388 17.791 26.864 1.00 39.06 202 ASN A O 1
ATOM 1605 N N . ARG A 1 203 ? 0.349 16.928 26.556 1.00 36.81 203 ARG A N 1
ATOM 1606 C CA . ARG A 1 203 ? -0.181 18.138 25.890 1.00 36.81 203 ARG A CA 1
ATOM 1607 C C . ARG A 1 203 ? -0.676 19.180 26.886 1.00 36.81 203 ARG A C 1
ATOM 1609 O O . ARG A 1 203 ? -0.476 20.361 26.643 1.00 36.81 203 ARG A O 1
ATOM 1616 N N . LEU A 1 204 ? -1.244 18.750 28.014 1.00 35.84 204 LEU A N 1
ATOM 1617 C CA . LEU A 1 204 ? -1.660 19.660 29.088 1.00 35.84 204 LEU A CA 1
ATOM 1618 C C . LEU A 1 204 ? -0.467 20.373 29.743 1.00 35.84 204 LEU A C 1
ATOM 1620 O O . LEU A 1 204 ? -0.589 21.526 30.124 1.00 35.84 204 LEU A O 1
ATOM 1624 N N . GLN A 1 205 ? 0.702 19.730 29.808 1.00 34.00 205 GLN A N 1
ATOM 1625 C CA . GLN A 1 205 ? 1.925 20.361 30.325 1.00 34.00 205 GLN A CA 1
ATOM 1626 C C . GLN A 1 205 ? 2.559 21.391 29.378 1.00 34.00 205 GLN A C 1
ATOM 1628 O O . GLN A 1 205 ? 3.436 22.125 29.806 1.00 34.00 205 GLN A O 1
ATOM 1633 N N . ARG A 1 206 ? 2.152 21.449 28.102 1.00 35.81 206 ARG A N 1
ATOM 1634 C CA . ARG A 1 206 ? 2.652 22.439 27.128 1.00 35.81 206 ARG A CA 1
ATOM 1635 C C . ARG A 1 206 ? 1.729 23.649 26.962 1.00 35.81 206 ARG A C 1
ATOM 1637 O O . ARG A 1 206 ? 2.005 24.496 26.122 1.00 35.81 206 ARG A O 1
ATOM 1644 N N . ALA A 1 207 ? 0.624 23.687 27.703 1.00 34.25 207 ALA A N 1
ATOM 1645 C CA . ALA A 1 207 ? -0.369 24.757 27.660 1.00 34.25 207 ALA A CA 1
ATOM 1646 C C . ALA A 1 207 ? -0.349 25.650 28.918 1.00 34.25 207 ALA A C 1
ATOM 1648 O O . ALA A 1 207 ? -1.236 26.487 29.057 1.00 34.25 207 ALA A O 1
ATOM 1649 N N . ASN A 1 208 ? 0.651 25.476 29.791 1.00 33.41 208 ASN A N 1
ATOM 1650 C CA . ASN A 1 208 ? 0.941 26.337 30.939 1.00 33.41 208 ASN A CA 1
ATOM 1651 C C . ASN A 1 208 ? 2.329 26.950 30.783 1.00 33.41 208 ASN A C 1
ATOM 1653 O O . ASN A 1 208 ? 3.251 26.176 30.434 1.00 33.41 208 ASN A O 1
#

Sequence (208 aa):
MAEQLSFILADGIYQTPENQKVTKDVLQAKLVAPINPRNRKDKPTTAWGIEKINRYGTPICISGHKMELRGSDREKGQYIYTCPVFHPNAKQEGLTCPLANHAECCNGAAQGRVFRMDFDQTPQVDVELPQHGRTFEVLYSARTIIERIFGILKDGYSLRRVHKRGKQAVEAHVDRCMISMHIMANMAYHQTGKANCGWTRNRLQRAN

Mean predicted aligned error: 7.99 Å

Secondary structure (DSSP, 8-state):
-PPP--EEE--GGG-SHHHHHHHHHHHSSEEE-----TT---EE--STTEEEE-TTS-EEETTSPBPEEEEEETTTTEEEEE-TTT-TTT--TT----HHHHHHHHTT-TT--EEEEEGGG-TTS-SSS-TTSHHHHHHHHTHHHHHHHHHIIIIIS-TT-----SHHHHHHHHHHHHHHHHHHHHHHHHHHSS------HHHHTT--

pLDDT: mean 86.34, std 13.54, range [33.41, 97.06]

InterPro domains:
  IPR002559 Transposase IS4-like domain [PF01609] (131-178)

Foldseek 3Di:
DPPQEAEDEDEQVCLDPVSQVCCCVPRVYGYQYAHDLVPFAWAADPDFQWGTQGSRRFTAGPQRDTWAFPAADVVQQKTKTFDCPQAPVNDDPPDDDDPVSQCRNANVDRNGDIDIDHCVVPVSADNVHGCRDPVSVVVNVCVVVVVQLVVCLVPVLVLVVDPDDDDVSNVVSSVVSVVVSVVVQVVCCVVPVDGPNDPDVVVVVVVD